Protein AF-A0A920IN32-F1 (afdb_monomer_lite)

Secondary structure (DSSP, 8-state):
--EEEEEEEEETTTEEEEEEEEEEEE---HHHHHPPPEEEEEE-S--TT-SSS-SS-HHHHHTTT--TTTTTTSPPP-SEEEEEE---TTPPPEEEEEEEEEEEEESSSEEEEEEEEEEEEEEEE---HHHHHHHHHHH--HHHHTTEE--TTT--SSSTT-EEE---EEEEEEEEEEEEEEEEEEEEETTEEEEEEEEEEEEEEEEEESSTTSPPEE-TTEEBGGGBS---SEEEEEEEEEEEEETTEEEEEEEEEEEE--BEE--SSS--PBPPEEEEEEEEEEE-STT-EEEEEES-TT--PPPPP-S--SS-TTS-SS-HHHH--

Structure (mmCIF, N/CA/C/O backbone):
data_AF-A0A920IN32-F1
#
_entry.id   AF-A0A920IN32-F1
#
loop_
_atom_site.group_PDB
_atom_site.id
_atom_site.type_symbol
_atom_site.label_atom_id
_atom_site.label_alt_id
_atom_site.label_comp_id
_atom_site.label_asym_id
_atom_site.label_entity_id
_atom_site.label_seq_id
_atom_site.pdbx_PDB_ins_code
_atom_site.Cartn_x
_atom_site.Cartn_y
_atom_site.Cartn_z
_atom_site.occupancy
_atom_site.B_iso_or_equiv
_atom_site.auth_seq_id
_atom_site.auth_comp_id
_atom_site.auth_asym_id
_atom_site.auth_atom_id
_atom_site.pdbx_PDB_model_num
ATOM 1 N N . MET A 1 1 ? -18.618 -8.744 -14.920 1.00 81.44 1 MET A N 1
ATOM 2 C CA . MET A 1 1 ? -19.794 -8.812 -14.029 1.00 81.44 1 MET A CA 1
ATOM 3 C C . MET A 1 1 ? -19.329 -8.509 -12.618 1.00 81.44 1 MET A C 1
ATOM 5 O O . MET A 1 1 ? -18.312 -9.067 -12.213 1.00 81.44 1 MET A O 1
ATOM 9 N N . THR A 1 2 ? -20.022 -7.604 -11.934 1.00 93.56 2 THR A N 1
ATOM 10 C CA . THR A 1 2 ? -19.863 -7.324 -10.503 1.00 93.56 2 THR A CA 1
ATOM 11 C C . THR A 1 2 ? -21.002 -7.980 -9.738 1.00 93.56 2 THR A C 1
ATOM 13 O O . THR A 1 2 ? -22.085 -8.171 -10.294 1.00 93.56 2 THR A O 1
ATOM 16 N N . TYR A 1 3 ? -20.751 -8.362 -8.495 1.00 96.25 3 TYR A N 1
ATOM 17 C CA . TYR A 1 3 ? -21.771 -8.887 -7.595 1.00 96.25 3 TYR A CA 1
ATOM 18 C C . TYR A 1 3 ? -21.286 -8.762 -6.151 1.00 96.25 3 TYR A C 1
ATOM 20 O O . TYR A 1 3 ? -20.083 -8.684 -5.902 1.00 96.25 3 TYR A O 1
ATOM 28 N N . ASP A 1 4 ? -22.223 -8.783 -5.216 1.00 96.56 4 ASP A N 1
ATOM 29 C CA . ASP A 1 4 ? -21.961 -8.844 -3.784 1.00 96.56 4 ASP A CA 1
ATOM 30 C C . ASP A 1 4 ? -22.958 -9.820 -3.160 1.00 96.56 4 ASP A C 1
ATOM 32 O O . ASP A 1 4 ? -24.152 -9.799 -3.473 1.00 96.56 4 ASP A O 1
ATOM 36 N N . PHE A 1 5 ? -22.445 -10.721 -2.336 1.00 97.00 5 PHE A N 1
ATOM 37 C CA . PHE A 1 5 ? -23.216 -11.684 -1.580 1.00 97.00 5 PHE A CA 1
ATOM 38 C C . PHE A 1 5 ? -22.758 -11.646 -0.128 1.00 97.00 5 PHE A C 1
ATOM 40 O O . PHE A 1 5 ? -21.590 -11.896 0.166 1.00 97.00 5 PHE A O 1
ATOM 47 N N . GLY A 1 6 ? -23.696 -11.398 0.782 1.00 97.00 6 GLY A N 1
ATOM 48 C CA . GLY A 1 6 ? -23.433 -11.352 2.212 1.00 97.00 6 GLY A CA 1
ATOM 49 C C . GLY A 1 6 ? -24.442 -12.168 3.009 1.00 97.00 6 GLY A C 1
ATOM 50 O O . GLY A 1 6 ? -25.629 -12.198 2.684 1.00 97.00 6 GLY A O 1
ATOM 51 N N . ILE A 1 7 ? -23.970 -12.807 4.076 1.00 97.56 7 ILE A N 1
ATOM 52 C CA . ILE A 1 7 ? -24.802 -13.456 5.091 1.00 97.56 7 ILE A CA 1
ATOM 53 C C . ILE A 1 7 ? -24.476 -12.815 6.434 1.00 97.56 7 ILE A C 1
ATOM 55 O O . ILE A 1 7 ? -23.308 -12.692 6.799 1.00 97.56 7 ILE A O 1
ATOM 59 N N . VAL A 1 8 ? -25.512 -12.451 7.185 1.00 97.62 8 VAL A N 1
ATOM 60 C CA . VAL A 1 8 ? -25.394 -11.983 8.567 1.00 97.62 8 VAL A CA 1
ATOM 61 C C . VAL A 1 8 ? -26.312 -12.832 9.428 1.00 97.62 8 VAL A C 1
ATOM 63 O O . VAL A 1 8 ? -27.512 -12.897 9.171 1.00 97.62 8 VAL A O 1
ATOM 66 N N . GLN A 1 9 ? -25.751 -13.474 10.447 1.00 96.94 9 GLN A N 1
ATOM 67 C CA . GLN A 1 9 ? -26.500 -14.293 11.391 1.00 96.94 9 GLN A CA 1
ATOM 68 C C . GLN A 1 9 ? -26.236 -13.813 12.814 1.00 96.94 9 GLN A C 1
ATOM 70 O O . GLN A 1 9 ? -25.088 -13.771 13.256 1.00 96.94 9 GLN A O 1
ATOM 75 N N . LEU A 1 10 ? -27.310 -13.495 13.535 1.00 96.94 10 LEU A N 1
ATOM 76 C CA . LEU A 1 10 ? -27.262 -13.150 14.952 1.00 96.94 10 LEU A CA 1
ATOM 77 C C . LEU A 1 10 ? -27.570 -14.380 15.814 1.00 96.94 10 LEU A C 1
ATOM 79 O O . LEU A 1 10 ? -28.427 -15.194 15.462 1.00 96.94 10 LEU A O 1
ATOM 83 N N . PHE A 1 11 ? -26.880 -14.492 16.947 1.00 94.88 11 PHE A N 1
ATOM 84 C CA . PHE A 1 11 ? -27.109 -15.497 17.982 1.00 94.88 11 PHE A CA 1
ATOM 85 C C . PHE A 1 11 ? -27.132 -14.833 19.362 1.00 94.88 11 PHE A C 1
ATOM 87 O O . PHE A 1 11 ? -26.245 -14.042 19.700 1.00 94.88 11 PHE A O 1
ATOM 94 N N . ASP A 1 12 ? -28.134 -15.191 20.166 1.00 91.50 12 ASP A N 1
ATOM 95 C CA . ASP A 1 12 ? -28.317 -14.740 21.553 1.00 91.50 12 ASP A CA 1
ATOM 96 C C . ASP A 1 12 ? -28.231 -13.212 21.751 1.00 91.50 12 ASP A C 1
ATOM 98 O O . ASP A 1 12 ? -27.761 -12.753 22.792 1.00 91.50 12 ASP A O 1
ATOM 102 N N . ASP A 1 13 ? -28.604 -12.430 20.730 1.00 91.19 13 ASP A N 1
ATOM 103 C CA . ASP A 1 13 ? -28.564 -10.956 20.686 1.00 91.19 13 ASP A CA 1
ATOM 104 C C . ASP A 1 13 ? -27.202 -10.306 21.008 1.00 91.19 13 ASP A C 1
ATOM 106 O O . ASP A 1 13 ? -27.110 -9.093 21.183 1.00 91.19 13 ASP A O 1
ATOM 110 N N . LYS A 1 14 ? -26.124 -11.096 21.068 1.00 95.88 14 LYS A N 1
ATOM 111 C CA . LYS A 1 14 ? -24.775 -10.635 21.447 1.00 95.88 14 LYS A CA 1
ATOM 112 C C . LYS A 1 14 ? -23.671 -11.141 20.535 1.00 95.88 14 LYS A C 1
ATOM 114 O O . LYS A 1 14 ? -22.585 -10.576 20.566 1.00 95.88 14 LYS A O 1
ATOM 119 N N . TYR A 1 15 ? -23.906 -12.200 19.763 1.00 97.56 15 TYR A N 1
ATOM 120 C CA . TYR A 1 15 ? -22.948 -12.715 18.789 1.00 97.56 15 TYR A CA 1
ATOM 121 C C . TYR A 1 15 ? -23.488 -12.481 17.385 1.00 97.56 15 TYR A C 1
ATOM 123 O O . TYR A 1 15 ? -24.639 -12.802 17.102 1.00 97.56 15 TYR A O 1
ATOM 131 N N . THR A 1 16 ? -22.659 -11.958 16.490 1.00 98.19 16 THR A N 1
ATOM 132 C CA . THR A 1 16 ? -22.989 -11.844 15.069 1.00 98.19 16 THR A CA 1
ATOM 133 C C . THR A 1 16 ? -21.877 -12.466 14.247 1.00 98.19 16 THR A C 1
ATOM 135 O O . THR A 1 16 ? -20.711 -12.118 14.411 1.00 98.19 16 THR A O 1
ATOM 138 N N . PHE A 1 17 ? -22.241 -13.362 13.339 1.00 98.00 17 PHE A N 1
ATOM 139 C CA . PHE A 1 17 ? -21.345 -13.856 12.303 1.00 98.00 17 PHE A CA 1
ATOM 140 C C . PHE A 1 17 ? -21.704 -13.188 10.986 1.00 98.00 17 PHE A C 1
ATOM 142 O O . PHE A 1 17 ? -22.881 -13.122 10.617 1.00 98.00 17 PHE A O 1
ATOM 149 N N . LYS A 1 18 ? -20.689 -12.695 10.283 1.00 97.75 18 LYS A N 1
ATOM 150 C CA . LYS A 1 18 ? -20.824 -12.104 8.957 1.00 97.75 18 LYS A CA 1
ATOM 151 C C . LYS A 1 18 ? -19.932 -12.851 7.984 1.00 97.75 18 LYS A C 1
ATOM 153 O O . LYS A 1 18 ? -18.786 -13.151 8.290 1.00 97.75 18 LYS A O 1
ATOM 158 N N . PHE A 1 19 ? -20.463 -13.135 6.810 1.00 98.31 19 PHE A N 1
ATOM 159 C CA . PHE A 1 19 ? -19.696 -13.599 5.667 1.00 98.31 19 PHE A CA 1
ATOM 160 C C . PHE A 1 19 ? -20.001 -12.679 4.496 1.00 98.31 19 PHE A C 1
ATOM 162 O O . PHE A 1 19 ? -21.166 -12.345 4.279 1.00 98.31 19 PHE A O 1
ATOM 169 N N . SER A 1 20 ? -18.982 -12.294 3.738 1.00 97.75 20 SER A N 1
ATOM 170 C CA . SER A 1 20 ? -19.145 -11.538 2.501 1.00 97.75 20 SER A CA 1
ATOM 171 C C . SER A 1 20 ? -18.264 -12.104 1.392 1.00 97.75 20 SER A C 1
ATOM 173 O O . SER A 1 20 ? -17.128 -12.518 1.621 1.00 97.75 20 SER A O 1
ATOM 175 N N . HIS A 1 21 ? -18.805 -12.127 0.178 1.00 98.00 21 HIS A N 1
ATOM 176 C CA . HIS A 1 21 ? -18.105 -12.453 -1.054 1.00 98.00 21 HIS A CA 1
ATOM 177 C C . HIS A 1 21 ? -18.513 -11.441 -2.121 1.00 98.00 21 HIS A C 1
ATOM 179 O O . HIS A 1 21 ? -19.627 -11.478 -2.646 1.00 98.00 21 HIS A O 1
ATOM 185 N N . GLN A 1 22 ? -17.587 -10.557 -2.463 1.00 97.75 22 GLN A N 1
ATOM 186 C CA . GLN A 1 22 ? -17.816 -9.482 -3.416 1.00 97.75 22 GLN A CA 1
ATOM 187 C C . GLN A 1 22 ? -16.834 -9.562 -4.578 1.00 97.75 22 GLN A C 1
ATOM 189 O O . GLN A 1 22 ? -15.661 -9.911 -4.421 1.00 97.75 22 GLN A O 1
ATOM 194 N N . ARG A 1 23 ? -17.321 -9.203 -5.763 1.00 97.19 23 ARG A N 1
ATOM 195 C CA . ARG A 1 23 ? -16.519 -9.021 -6.966 1.00 97.19 23 ARG A CA 1
ATOM 196 C C . ARG A 1 23 ? -16.770 -7.634 -7.537 1.00 97.19 23 ARG A C 1
ATOM 198 O O . ARG A 1 23 ? -17.862 -7.346 -8.029 1.00 97.19 23 ARG A O 1
ATOM 205 N N . ALA A 1 24 ? -15.730 -6.814 -7.543 1.00 96.12 24 ALA A N 1
ATOM 206 C CA . ALA A 1 24 ? -15.716 -5.482 -8.127 1.00 96.12 24 ALA A CA 1
ATOM 207 C C . ALA A 1 24 ? -14.891 -5.455 -9.421 1.00 96.12 24 ALA A C 1
ATOM 209 O O . ALA A 1 24 ? -14.037 -6.316 -9.661 1.00 96.12 24 ALA A O 1
ATOM 210 N N . ILE A 1 25 ? -15.161 -4.458 -10.262 1.00 95.44 25 ILE A N 1
ATOM 211 C CA . ILE A 1 25 ? -14.362 -4.153 -11.451 1.00 95.44 25 ILE A CA 1
ATOM 212 C C . ILE A 1 25 ? -14.024 -2.663 -11.457 1.00 95.44 25 ILE A C 1
ATOM 214 O O . ILE A 1 25 ? -14.885 -1.852 -11.110 1.00 95.44 25 ILE A O 1
ATOM 218 N N . ARG A 1 26 ? -12.815 -2.305 -11.893 1.00 93.12 26 ARG A N 1
ATOM 219 C CA . ARG A 1 26 ? -12.441 -0.920 -12.209 1.00 93.12 26 ARG A CA 1
ATOM 220 C C . ARG A 1 26 ? -12.171 -0.828 -13.703 1.00 93.12 26 ARG A C 1
ATOM 222 O O . ARG A 1 26 ? -11.309 -1.530 -14.224 1.00 93.12 26 ARG A O 1
ATOM 229 N N . MET A 1 27 ? -12.938 0.007 -14.399 1.00 93.69 27 MET A N 1
ATOM 230 C CA . MET A 1 27 ? -12.627 0.337 -15.790 1.00 93.69 27 MET A CA 1
ATOM 231 C C . MET A 1 27 ? -11.398 1.258 -15.825 1.00 93.69 27 MET A C 1
ATOM 233 O O . MET A 1 27 ? -11.301 2.118 -14.943 1.00 93.69 27 MET A O 1
ATOM 237 N N . PRO A 1 28 ? -10.502 1.119 -16.821 1.00 92.56 28 PRO A N 1
ATOM 238 C CA . PRO A 1 28 ? -9.465 2.115 -17.062 1.00 92.56 28 PRO A CA 1
ATOM 239 C C . PRO A 1 28 ? -10.115 3.488 -17.245 1.00 92.56 28 PRO A C 1
ATOM 241 O O . PRO A 1 28 ? -11.135 3.605 -17.935 1.00 92.56 28 PRO A O 1
ATOM 244 N N . ASP A 1 29 ? -9.561 4.514 -16.609 1.00 91.12 29 ASP A N 1
ATOM 245 C CA . ASP A 1 29 ? -10.074 5.871 -16.759 1.00 91.12 29 ASP A CA 1
ATOM 246 C C . ASP A 1 29 ? -9.513 6.571 -18.015 1.00 91.12 29 ASP A C 1
ATOM 248 O O . ASP A 1 29 ? -8.757 6.003 -18.806 1.00 91.12 29 ASP A O 1
ATOM 252 N N . ILE A 1 30 ? -9.917 7.824 -18.246 1.00 91.81 30 ILE A N 1
ATOM 253 C CA . ILE A 1 30 ? -9.462 8.581 -19.421 1.00 91.81 30 ILE A CA 1
ATOM 254 C C . ILE A 1 30 ? -7.948 8.837 -19.406 1.00 91.81 30 ILE A C 1
ATOM 256 O O . ILE A 1 30 ? -7.333 8.901 -20.469 1.00 91.81 30 ILE A O 1
ATOM 260 N N . ASN A 1 31 ? -7.339 8.960 -18.225 1.00 89.06 31 ASN A N 1
ATOM 261 C CA . ASN A 1 31 ? -5.902 9.147 -18.100 1.00 89.06 31 ASN A CA 1
ATOM 262 C C . ASN A 1 31 ? -5.172 7.828 -18.377 1.00 89.06 31 ASN A C 1
ATOM 264 O O . ASN A 1 31 ? -4.161 7.855 -19.078 1.00 89.06 31 ASN A O 1
ATOM 268 N N . ASP A 1 32 ? -5.701 6.699 -17.905 1.00 89.25 32 ASP A N 1
ATOM 269 C CA . ASP A 1 32 ? -5.167 5.362 -18.185 1.00 89.25 32 ASP A CA 1
ATOM 270 C C . ASP A 1 32 ? -5.132 5.076 -19.696 1.00 89.25 32 ASP A C 1
ATOM 272 O O . ASP A 1 32 ? -4.157 4.527 -20.203 1.00 89.25 32 ASP A O 1
ATOM 276 N N . LEU A 1 33 ? -6.175 5.475 -20.433 1.00 90.81 33 LEU A N 1
ATOM 277 C CA . LEU A 1 33 ? -6.332 5.152 -21.858 1.00 90.81 33 LEU A CA 1
ATOM 278 C C . LEU A 1 33 ? -5.706 6.183 -22.807 1.00 90.81 33 LEU A C 1
ATOM 280 O O . LEU A 1 33 ? -5.203 5.816 -23.867 1.00 90.81 33 LEU A O 1
ATOM 284 N N . TYR A 1 34 ? -5.772 7.475 -22.466 1.00 91.25 34 TYR A N 1
ATOM 285 C CA . TYR A 1 34 ? -5.525 8.566 -23.420 1.00 91.25 34 TYR A CA 1
ATOM 286 C C . TYR A 1 34 ? -4.537 9.627 -22.935 1.00 91.25 34 TYR A C 1
ATOM 288 O O . TYR A 1 34 ? -4.358 10.636 -23.623 1.00 91.25 34 TYR A O 1
ATOM 296 N N . SER A 1 35 ? -3.875 9.434 -21.786 1.00 90.69 35 SER A N 1
ATOM 297 C CA . SER A 1 35 ? -2.791 10.342 -21.398 1.00 90.69 35 SER A CA 1
ATOM 298 C C . SER A 1 35 ? -1.754 10.418 -22.521 1.00 90.69 35 SER A C 1
ATOM 300 O O . SER A 1 35 ? -1.246 9.373 -22.943 1.00 90.69 35 SER A O 1
ATOM 302 N N . PRO A 1 36 ? -1.394 11.621 -23.000 1.00 90.00 36 PRO A N 1
ATOM 303 C CA . PRO A 1 36 ? -0.376 11.745 -24.026 1.00 90.00 36 PRO A CA 1
ATOM 304 C C . PRO A 1 36 ? 0.952 11.207 -23.499 1.00 90.00 36 PRO A C 1
ATOM 306 O O . PRO A 1 36 ? 1.297 11.399 -22.326 1.00 90.00 36 PRO A O 1
ATOM 309 N N . TYR A 1 37 ? 1.714 10.564 -24.384 1.00 88.19 37 TYR A N 1
ATOM 310 C CA . TYR A 1 37 ? 3.069 10.155 -24.052 1.00 88.19 37 TYR A CA 1
ATOM 311 C C . TYR A 1 37 ? 3.908 11.381 -23.709 1.00 88.19 37 TYR A C 1
ATOM 313 O O . TYR A 1 37 ? 4.006 12.330 -24.490 1.00 88.19 37 TYR A O 1
ATOM 321 N N . ARG A 1 38 ? 4.527 11.351 -22.534 1.00 89.88 38 ARG A N 1
ATOM 322 C CA . ARG A 1 38 ? 5.408 12.409 -22.049 1.00 89.88 38 ARG A CA 1
ATOM 323 C C . ARG A 1 38 ? 6.668 11.811 -21.459 1.00 89.88 38 ARG A C 1
ATOM 325 O O . ARG A 1 38 ? 6.647 10.717 -20.891 1.00 89.88 38 ARG A O 1
ATOM 332 N N . VAL A 1 39 ? 7.757 12.559 -21.576 1.00 89.44 39 VAL A N 1
ATOM 333 C CA . VAL A 1 39 ? 8.971 12.239 -20.835 1.00 89.44 39 VAL A CA 1
ATOM 334 C C . VAL A 1 39 ? 8.728 12.571 -19.366 1.00 89.44 39 VAL A C 1
ATOM 336 O O . VAL A 1 39 ? 8.238 13.650 -19.038 1.00 89.44 39 VAL A O 1
ATOM 339 N N . SER A 1 40 ? 9.051 11.622 -18.501 1.00 89.19 40 SER A N 1
ATOM 340 C CA . SER A 1 40 ? 9.088 11.769 -17.051 1.00 89.19 40 SER A CA 1
ATOM 341 C C . SER A 1 40 ? 10.488 11.427 -16.557 1.00 89.19 40 SER A C 1
ATOM 343 O O . SER A 1 40 ? 11.302 10.881 -17.301 1.00 89.19 40 SER A O 1
ATOM 345 N N . GLN A 1 41 ? 10.770 11.726 -15.298 1.00 86.50 41 GLN A N 1
ATOM 346 C CA . GLN A 1 41 ? 11.954 11.221 -14.614 1.00 86.50 41 GLN A CA 1
ATOM 347 C C . GLN A 1 41 ? 11.538 10.081 -13.686 1.00 86.50 41 GLN A C 1
ATOM 349 O O . GLN A 1 41 ? 10.436 10.102 -13.137 1.00 86.50 41 GLN A O 1
ATOM 354 N N . ALA A 1 42 ? 12.393 9.072 -13.579 1.00 83.00 42 ALA A N 1
ATOM 355 C CA . ALA A 1 42 ? 12.279 7.984 -12.613 1.00 83.00 42 ALA A CA 1
ATOM 356 C C . ALA A 1 42 ? 13.667 7.689 -12.052 1.00 83.00 42 ALA A C 1
ATOM 358 O O . ALA A 1 42 ? 14.666 8.049 -12.686 1.00 83.00 42 ALA A O 1
ATOM 359 N N . PHE A 1 43 ? 13.726 7.047 -10.894 1.00 78.50 43 PHE A N 1
ATOM 360 C CA . PHE A 1 43 ? 14.999 6.664 -10.316 1.00 78.50 43 PHE A CA 1
ATOM 361 C C . PHE A 1 43 ? 15.485 5.350 -10.929 1.00 78.50 43 PHE A C 1
ATOM 363 O O . PHE A 1 43 ? 14.707 4.480 -11.324 1.00 78.50 43 PHE A O 1
ATOM 370 N N . LEU A 1 44 ? 16.800 5.230 -11.069 1.00 81.19 44 LEU A N 1
ATOM 371 C CA . LEU A 1 44 ? 17.451 3.975 -11.422 1.00 81.19 44 LEU A CA 1
ATOM 372 C C . LEU A 1 44 ? 18.704 3.856 -10.562 1.00 81.19 44 LEU A C 1
ATOM 374 O O . LEU A 1 44 ? 19.695 4.531 -10.825 1.00 81.19 44 LEU A O 1
ATOM 378 N N . ASP A 1 45 ? 18.638 2.999 -9.543 1.00 72.00 45 ASP A N 1
ATOM 379 C CA . ASP A 1 45 ? 19.709 2.840 -8.548 1.00 72.00 45 ASP A CA 1
ATOM 380 C C . ASP A 1 45 ? 21.054 2.455 -9.155 1.00 72.00 45 ASP A C 1
ATOM 382 O O . ASP A 1 45 ? 22.110 2.873 -8.682 1.00 72.00 45 ASP A O 1
ATOM 386 N N . SER A 1 46 ? 21.017 1.608 -10.180 1.00 79.38 46 SER A N 1
ATOM 387 C CA . SER A 1 46 ? 22.194 1.179 -10.918 1.00 79.38 46 SER A CA 1
ATOM 388 C C . SER A 1 46 ? 21.773 0.612 -12.264 1.00 79.38 46 SER A C 1
ATOM 390 O O . SER A 1 46 ? 20.895 -0.251 -12.333 1.00 79.38 46 SER A O 1
ATOM 392 N N . ASP A 1 47 ? 22.432 1.049 -13.332 1.00 90.62 47 ASP A N 1
ATOM 393 C CA . ASP A 1 47 ? 22.480 0.311 -14.586 1.00 90.62 47 ASP A CA 1
ATOM 394 C C . ASP A 1 47 ? 23.559 -0.778 -14.494 1.00 90.62 47 ASP A C 1
ATOM 396 O O . ASP A 1 47 ? 24.752 -0.475 -14.407 1.00 90.62 47 ASP A O 1
ATOM 400 N N . PRO A 1 48 ? 23.194 -2.069 -14.573 1.00 92.06 48 PRO A N 1
ATOM 401 C CA . PRO A 1 48 ? 24.168 -3.157 -14.518 1.00 92.06 48 PRO A CA 1
ATOM 402 C C . PRO A 1 48 ? 25.192 -3.144 -15.667 1.00 92.06 48 PRO A C 1
ATOM 404 O O . PRO A 1 48 ? 26.156 -3.912 -15.630 1.00 92.06 48 PRO A O 1
ATOM 407 N N . CYS A 1 49 ? 24.973 -2.315 -16.692 1.00 94.94 49 CYS A N 1
ATOM 408 C CA . CYS A 1 49 ? 25.858 -2.119 -17.834 1.00 94.94 49 CYS A CA 1
ATOM 409 C C . CYS A 1 49 ? 26.747 -0.869 -17.745 1.00 94.94 49 CYS A C 1
ATOM 411 O O . CYS A 1 49 ? 27.569 -0.662 -18.645 1.00 94.94 49 CYS A O 1
ATOM 413 N N . SER A 1 50 ? 26.591 -0.039 -16.706 1.00 93.31 50 SER A N 1
ATOM 414 C CA . SER A 1 50 ? 27.380 1.179 -16.518 1.00 93.31 50 SER A CA 1
ATOM 415 C C . SER A 1 50 ? 28.681 0.946 -15.745 1.00 93.31 50 SER A C 1
ATOM 417 O O . SER A 1 50 ? 28.915 -0.098 -15.135 1.00 93.31 50 SER A O 1
ATOM 419 N N . GLY A 1 51 ? 29.549 1.958 -15.770 1.00 92.88 51 GLY A N 1
ATOM 420 C CA . GLY A 1 51 ? 30.805 1.990 -15.033 1.00 92.88 51 GLY A CA 1
ATOM 421 C C . GLY A 1 51 ? 31.955 1.265 -15.731 1.00 92.88 51 GLY A C 1
ATOM 422 O O . GLY A 1 51 ? 31.791 0.602 -16.751 1.00 92.88 51 GLY A O 1
ATOM 423 N N . ALA A 1 52 ? 33.152 1.398 -15.150 1.00 92.94 52 ALA A N 1
ATOM 424 C CA . ALA A 1 52 ? 34.376 0.782 -15.673 1.00 92.94 52 ALA A CA 1
ATOM 425 C C . ALA A 1 52 ? 34.370 -0.754 -15.592 1.00 92.94 52 ALA A C 1
ATOM 427 O O . ALA A 1 52 ? 35.053 -1.416 -16.369 1.00 92.94 52 ALA A O 1
ATOM 428 N N . ASN A 1 53 ? 33.596 -1.313 -14.657 1.00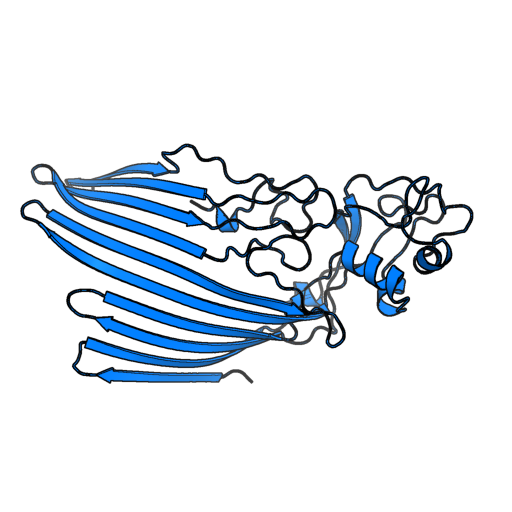 92.44 53 ASN A N 1
ATOM 429 C CA . ASN A 1 53 ? 33.437 -2.751 -14.458 1.00 92.44 53 ASN A CA 1
ATOM 430 C C . ASN A 1 53 ? 31.938 -3.094 -14.398 1.00 92.44 53 ASN A C 1
ATOM 432 O O . ASN A 1 53 ? 31.401 -3.209 -13.294 1.00 92.44 53 ASN A O 1
ATOM 436 N N . PRO A 1 54 ? 31.256 -3.216 -15.553 1.00 93.69 54 PRO A N 1
ATOM 437 C CA . PRO A 1 54 ? 29.843 -3.578 -15.594 1.00 93.69 54 PRO A CA 1
ATOM 438 C C . PRO A 1 54 ? 29.566 -4.915 -14.897 1.00 93.69 54 PRO A C 1
ATOM 440 O O . PRO A 1 54 ? 30.357 -5.855 -15.000 1.00 93.69 54 PRO A O 1
ATOM 443 N N . ILE A 1 55 ? 28.429 -5.002 -14.203 1.00 93.75 55 ILE A N 1
ATOM 444 C CA . ILE A 1 55 ? 27.979 -6.215 -13.502 1.00 93.75 55 ILE A CA 1
ATOM 445 C C . ILE A 1 55 ? 27.551 -7.283 -14.516 1.00 93.75 55 ILE A C 1
ATOM 447 O O . ILE A 1 55 ? 27.826 -8.470 -14.334 1.00 93.75 55 ILE A O 1
ATOM 451 N N . LYS A 1 56 ? 26.861 -6.861 -15.580 1.00 95.44 56 LYS A N 1
ATOM 452 C CA . LYS A 1 56 ? 26.392 -7.732 -16.663 1.00 95.44 56 LYS A CA 1
ATOM 453 C C . LYS A 1 56 ? 27.405 -7.775 -17.795 1.00 95.44 56 LYS A C 1
ATOM 455 O O . LYS A 1 56 ? 28.077 -6.789 -18.071 1.00 95.44 56 LYS A O 1
ATOM 460 N N . SER A 1 57 ? 27.492 -8.921 -18.466 1.00 96.44 57 SER A N 1
ATOM 461 C CA . SER A 1 57 ? 28.417 -9.128 -19.581 1.00 96.44 57 SER A CA 1
ATOM 462 C C . SER A 1 57 ? 28.072 -8.251 -20.789 1.00 96.44 57 SER A C 1
ATOM 464 O O . SER A 1 57 ? 26.920 -7.867 -20.989 1.00 96.44 57 SER A O 1
ATOM 466 N N . LEU A 1 58 ? 29.046 -8.015 -21.678 1.00 96.31 58 LEU A N 1
ATOM 467 C CA . LEU A 1 58 ? 28.812 -7.298 -22.941 1.00 96.31 58 LEU A CA 1
ATOM 468 C C . LEU A 1 58 ? 27.675 -7.928 -23.761 1.00 96.31 58 LEU A C 1
ATOM 470 O O . LEU A 1 58 ? 26.887 -7.211 -24.371 1.00 96.31 58 LEU A O 1
ATOM 474 N N . ASN A 1 59 ? 27.566 -9.259 -23.754 1.00 96.31 59 ASN A N 1
ATOM 475 C CA . ASN A 1 59 ? 26.508 -9.962 -24.472 1.00 96.31 59 ASN A CA 1
ATOM 476 C C . ASN A 1 59 ? 25.118 -9.623 -23.911 1.00 96.31 59 ASN A C 1
ATOM 478 O O . ASN A 1 59 ? 24.210 -9.308 -24.674 1.00 96.31 59 ASN A O 1
ATOM 482 N N . GLU A 1 60 ? 24.955 -9.624 -22.587 1.00 96.44 60 GLU A N 1
ATOM 483 C CA . GLU A 1 60 ? 23.700 -9.214 -21.945 1.00 96.44 60 GLU A CA 1
ATOM 484 C C . GLU A 1 60 ? 23.420 -7.728 -22.191 1.00 96.44 60 GLU A C 1
ATOM 486 O O . GLU A 1 60 ? 22.333 -7.370 -22.633 1.00 96.44 60 GLU A O 1
ATOM 491 N N . CYS A 1 61 ? 24.418 -6.865 -22.008 1.00 97.00 61 CYS A N 1
ATOM 492 C CA . CYS A 1 61 ? 24.274 -5.425 -22.202 1.00 97.00 61 CYS A CA 1
ATOM 493 C C . CYS A 1 61 ? 23.932 -5.040 -23.643 1.00 97.00 61 CYS A C 1
ATOM 495 O O . CYS A 1 61 ? 23.159 -4.104 -23.864 1.00 97.00 61 CYS A O 1
ATOM 497 N N . SER A 1 62 ? 24.424 -5.792 -24.629 1.00 96.50 62 SER A N 1
ATOM 498 C CA . SER A 1 62 ? 24.087 -5.570 -26.037 1.00 96.50 62 SER A CA 1
ATOM 499 C C . SER A 1 62 ? 22.589 -5.718 -26.331 1.00 96.50 62 SER A C 1
ATOM 501 O O . SER A 1 62 ? 22.086 -5.044 -27.227 1.00 96.50 62 SER A O 1
ATOM 503 N N . ARG A 1 63 ? 21.846 -6.490 -25.517 1.00 96.19 63 ARG A N 1
ATOM 504 C CA . ARG A 1 63 ? 20.375 -6.617 -25.602 1.00 96.19 63 ARG A CA 1
ATOM 505 C C . ARG A 1 63 ? 19.660 -5.285 -25.376 1.00 96.19 63 ARG A C 1
ATOM 507 O O . ARG A 1 63 ? 18.582 -5.067 -25.904 1.00 96.19 63 ARG A O 1
ATOM 514 N N . THR A 1 64 ? 20.290 -4.384 -24.625 1.00 96.25 64 THR A N 1
ATOM 515 C CA . THR A 1 64 ? 19.781 -3.033 -24.335 1.00 96.25 64 THR A CA 1
ATOM 516 C C . THR A 1 64 ? 20.328 -1.970 -25.297 1.00 96.25 64 THR A C 1
ATOM 518 O O . THR A 1 64 ? 20.145 -0.775 -25.075 1.00 96.25 64 THR A O 1
ATOM 521 N N . GLY A 1 65 ? 21.051 -2.385 -26.344 1.00 94.44 65 GLY A N 1
ATOM 522 C CA . GLY A 1 65 ? 21.675 -1.492 -27.322 1.00 94.44 65 GLY A CA 1
ATOM 523 C C . GLY A 1 65 ? 23.066 -0.977 -26.939 1.00 94.44 65 GLY A C 1
ATOM 524 O O . GLY A 1 65 ? 23.579 -0.090 -27.619 1.00 94.44 65 GLY A O 1
ATOM 525 N N . VAL A 1 66 ? 23.700 -1.507 -25.882 1.00 96.69 66 VAL A N 1
ATOM 526 C CA . VAL A 1 66 ? 25.092 -1.152 -25.543 1.00 96.69 66 VAL A CA 1
ATOM 527 C C . VAL A 1 66 ? 26.038 -1.660 -26.625 1.00 96.69 66 VAL A C 1
ATOM 529 O O . VAL A 1 66 ? 26.082 -2.852 -26.929 1.00 96.69 66 VAL A O 1
ATOM 532 N N . THR A 1 67 ? 26.840 -0.758 -27.182 1.00 96.38 67 THR A N 1
ATOM 533 C CA . THR A 1 67 ? 27.890 -1.117 -28.141 1.00 96.38 67 THR A CA 1
ATOM 534 C C . THR A 1 67 ? 29.180 -1.546 -27.437 1.00 96.38 67 THR A C 1
ATOM 536 O O . THR A 1 67 ? 29.442 -1.172 -26.294 1.00 96.38 67 THR A O 1
ATOM 539 N N . ALA A 1 68 ? 30.052 -2.268 -28.149 1.00 95.19 68 ALA A N 1
ATOM 540 C CA . ALA A 1 68 ? 31.366 -2.657 -27.626 1.00 95.19 68 ALA A CA 1
ATOM 541 C C . ALA A 1 68 ? 32.250 -1.457 -27.230 1.00 95.19 68 ALA A C 1
ATOM 543 O O . ALA A 1 68 ? 33.085 -1.589 -26.344 1.00 95.19 68 ALA A O 1
ATOM 544 N N . LEU A 1 69 ? 32.061 -0.291 -27.863 1.00 94.25 69 LEU A N 1
ATOM 545 C CA . LEU A 1 69 ? 32.780 0.941 -27.512 1.00 94.25 69 LEU A CA 1
ATOM 546 C C . LEU A 1 69 ? 32.262 1.567 -26.211 1.00 94.25 69 LEU A C 1
ATOM 548 O O . LEU A 1 69 ? 33.030 2.165 -25.461 1.00 94.25 69 LEU A O 1
ATOM 552 N N . GLN A 1 70 ? 30.963 1.439 -25.944 1.00 95.62 70 GLN A N 1
ATOM 553 C CA . GLN A 1 70 ? 30.330 1.993 -24.749 1.00 95.62 70 GLN A CA 1
ATOM 554 C C . GLN A 1 70 ? 30.547 1.113 -23.520 1.00 95.62 70 GLN A C 1
ATOM 556 O O . GLN A 1 70 ? 30.665 1.633 -22.417 1.00 95.62 70 GLN A O 1
ATOM 561 N N . TYR A 1 71 ? 30.612 -0.205 -23.686 1.00 96.56 71 TYR A N 1
ATOM 562 C CA . TYR A 1 71 ? 30.781 -1.134 -22.573 1.00 96.56 71 TYR A CA 1
ATOM 563 C C . TYR A 1 71 ? 32.065 -0.846 -21.774 1.00 96.56 71 TYR A C 1
ATOM 565 O O . TYR A 1 71 ? 33.155 -0.792 -22.342 1.00 96.56 71 TYR A O 1
ATOM 573 N N . GLY A 1 72 ? 31.932 -0.632 -20.461 1.00 95.50 72 GLY A N 1
ATOM 574 C CA . GLY A 1 72 ? 33.033 -0.182 -19.597 1.00 95.50 72 GLY A CA 1
ATOM 575 C C . GLY A 1 72 ? 33.267 1.339 -19.584 1.00 95.50 72 GLY A C 1
ATOM 576 O O . GLY A 1 72 ? 34.128 1.820 -18.854 1.00 95.50 72 GLY A O 1
ATOM 577 N N . ASN A 1 73 ? 32.528 2.110 -20.387 1.00 95.12 73 ASN A N 1
ATOM 578 C CA . ASN A 1 73 ? 32.691 3.562 -20.542 1.00 95.12 73 ASN A CA 1
ATOM 579 C C . ASN A 1 73 ? 31.393 4.358 -20.307 1.00 95.12 73 ASN A C 1
ATOM 581 O O . ASN A 1 73 ? 31.430 5.590 -20.302 1.00 95.12 73 ASN A O 1
ATOM 585 N N . ILE A 1 74 ? 30.252 3.688 -20.111 1.00 94.44 74 ILE A N 1
ATOM 586 C CA . ILE A 1 74 ? 28.986 4.343 -19.753 1.00 94.44 74 ILE A CA 1
ATOM 587 C C . ILE A 1 74 ? 29.138 4.942 -18.351 1.00 94.44 74 ILE A C 1
ATOM 589 O O . ILE A 1 74 ? 29.528 4.252 -17.408 1.00 94.44 74 ILE A O 1
ATOM 593 N N . GLN A 1 75 ? 28.845 6.233 -18.201 1.00 91.12 75 GLN A N 1
ATOM 594 C CA . GLN A 1 75 ? 28.842 6.870 -16.884 1.00 91.12 75 GLN A CA 1
ATOM 595 C C . GLN A 1 75 ? 27.719 6.292 -16.023 1.00 91.12 75 GLN A C 1
ATOM 597 O O . GLN A 1 75 ? 26.610 6.128 -16.521 1.00 91.12 75 GLN A O 1
ATOM 602 N N . ASN A 1 76 ? 27.998 6.053 -14.740 1.00 83.56 76 ASN A N 1
ATOM 603 C CA . ASN A 1 76 ? 26.964 5.673 -13.778 1.00 83.56 76 ASN A CA 1
ATOM 604 C C . ASN A 1 76 ? 25.840 6.716 -13.745 1.00 83.56 76 ASN A C 1
ATOM 606 O O . ASN A 1 76 ? 26.078 7.917 -13.940 1.00 83.56 76 ASN A O 1
ATOM 610 N N . GLU A 1 77 ? 24.626 6.247 -13.488 1.00 70.25 77 GLU A N 1
ATOM 611 C CA . GLU A 1 77 ? 23.428 7.073 -13.417 1.00 70.25 77 GLU A CA 1
ATOM 612 C C . GLU A 1 77 ? 23.569 8.153 -12.341 1.00 70.25 77 GLU A C 1
ATOM 614 O O . GLU A 1 77 ? 24.214 7.968 -11.308 1.00 70.25 77 GLU A O 1
ATOM 619 N N . ARG A 1 78 ? 22.947 9.312 -12.582 1.00 66.12 78 ARG A N 1
ATOM 620 C CA . ARG A 1 78 ? 22.881 10.422 -11.620 1.00 66.12 78 ARG A CA 1
ATOM 621 C C . ARG A 1 78 ? 21.567 10.386 -10.843 1.00 66.12 78 ARG A C 1
ATOM 623 O O . ARG A 1 78 ? 20.837 11.374 -10.838 1.00 66.12 78 ARG A O 1
ATOM 630 N N . ASP A 1 79 ? 21.266 9.231 -10.259 1.00 67.12 79 ASP A N 1
ATOM 631 C CA . ASP A 1 79 ? 20.042 8.873 -9.524 1.00 67.12 79 ASP A CA 1
ATOM 632 C C . ASP A 1 79 ? 18.752 8.867 -10.371 1.00 67.12 79 ASP A C 1
ATOM 634 O O . ASP A 1 79 ? 17.918 7.986 -10.193 1.00 67.12 79 ASP A O 1
ATOM 638 N N . GLN A 1 80 ? 18.591 9.780 -11.337 1.00 80.38 80 GLN A N 1
ATOM 639 C CA . GLN A 1 80 ? 17.410 9.881 -12.199 1.00 80.38 80 GLN A CA 1
ATOM 640 C C . GLN A 1 80 ? 17.726 9.644 -13.675 1.00 80.38 80 GLN A C 1
ATOM 642 O O . GLN A 1 80 ? 18.732 10.112 -14.213 1.00 80.38 80 GLN A O 1
ATOM 647 N N . ILE A 1 81 ? 16.800 8.971 -14.349 1.00 89.44 81 ILE A N 1
ATOM 648 C CA . ILE A 1 81 ? 16.821 8.720 -15.786 1.00 89.44 81 ILE A CA 1
ATOM 649 C C . ILE A 1 81 ? 15.546 9.231 -16.450 1.00 89.44 81 ILE A C 1
ATOM 651 O O . ILE A 1 81 ? 14.501 9.380 -15.810 1.00 89.44 81 ILE A O 1
ATOM 655 N N . ASN A 1 82 ? 15.611 9.464 -17.760 1.00 92.38 82 ASN A N 1
ATOM 656 C CA . ASN A 1 82 ? 14.414 9.757 -18.527 1.00 92.38 82 ASN A CA 1
ATOM 657 C C . ASN A 1 82 ? 13.598 8.477 -18.710 1.00 92.38 82 ASN A C 1
ATOM 659 O O . ASN A 1 82 ? 14.112 7.413 -19.061 1.00 92.38 82 ASN A O 1
ATOM 663 N N . THR A 1 83 ? 12.292 8.601 -18.540 1.00 93.19 83 THR A N 1
ATOM 664 C CA . THR A 1 83 ? 11.324 7.556 -18.849 1.00 93.19 83 THR A CA 1
ATOM 665 C C . THR A 1 83 ? 10.240 8.093 -19.763 1.00 93.19 83 THR A C 1
ATOM 667 O O . THR A 1 83 ? 10.005 9.299 -19.816 1.00 93.19 83 THR A O 1
ATOM 670 N N . LEU A 1 84 ? 9.591 7.211 -20.519 1.00 92.56 84 LEU A N 1
ATOM 671 C CA . LEU A 1 84 ? 8.427 7.567 -21.328 1.00 92.56 84 LEU A CA 1
ATOM 672 C C . LEU A 1 84 ? 7.187 6.912 -20.731 1.00 92.56 84 LEU A C 1
ATOM 674 O O . LEU A 1 84 ? 7.107 5.688 -20.692 1.00 92.56 84 LEU A O 1
ATOM 678 N N . ILE A 1 85 ? 6.230 7.722 -20.293 1.00 91.25 85 ILE A N 1
ATOM 679 C CA . ILE A 1 85 ? 4.953 7.262 -19.735 1.00 91.25 85 ILE A CA 1
ATOM 680 C C . ILE A 1 85 ? 3.799 7.817 -20.564 1.00 91.25 85 ILE A C 1
ATOM 682 O O . ILE A 1 85 ? 3.908 8.910 -21.122 1.00 91.25 85 ILE A O 1
ATOM 686 N N . GLY A 1 86 ? 2.695 7.084 -20.640 1.00 88.94 86 GLY A N 1
ATOM 687 C CA . GLY A 1 86 ? 1.510 7.462 -21.406 1.00 88.94 86 GLY A CA 1
ATOM 688 C C . GLY A 1 86 ? 0.388 6.449 -21.220 1.00 88.94 86 GLY A C 1
ATOM 689 O O . GLY A 1 86 ? 0.603 5.398 -20.614 1.00 88.94 86 GLY A O 1
ATOM 690 N N . GLY A 1 87 ? -0.796 6.795 -21.717 1.00 88.19 87 GLY A N 1
ATOM 691 C CA . GLY A 1 87 ? -1.947 5.901 -21.689 1.00 88.19 87 GLY A CA 1
ATOM 692 C C . GLY A 1 87 ? -1.853 4.789 -22.735 1.00 88.19 87 GLY A C 1
ATOM 693 O O . GLY A 1 87 ? -1.081 4.887 -23.690 1.00 88.19 87 GLY A O 1
ATOM 694 N N . ASP A 1 88 ? -2.653 3.742 -22.552 1.00 89.31 88 ASP A N 1
ATOM 695 C CA . ASP A 1 88 ? -2.757 2.615 -23.481 1.00 89.31 88 ASP A CA 1
ATOM 696 C C . ASP A 1 88 ? -4.228 2.218 -23.691 1.00 89.31 88 ASP A C 1
ATOM 698 O O . ASP A 1 88 ? -4.939 1.833 -22.765 1.00 89.31 88 ASP A O 1
ATOM 702 N N . VAL A 1 89 ? -4.696 2.283 -24.941 1.00 89.62 89 VAL A N 1
ATOM 703 C CA . VAL A 1 89 ? -6.068 1.905 -25.327 1.00 89.62 89 VAL A CA 1
ATOM 704 C C . VAL A 1 89 ? -6.317 0.392 -25.288 1.00 89.62 89 VAL A C 1
ATOM 706 O O . VAL A 1 89 ? -7.460 -0.047 -25.408 1.00 89.62 89 VAL A O 1
ATOM 709 N N . GLY A 1 90 ? -5.261 -0.411 -25.140 1.00 90.06 90 GLY A N 1
ATOM 710 C CA . GLY A 1 90 ? -5.311 -1.860 -24.972 1.00 90.06 90 GLY A CA 1
ATOM 711 C C . GLY A 1 90 ? -5.608 -2.322 -23.543 1.00 90.06 90 GLY A C 1
ATOM 712 O O . GLY A 1 90 ? -5.769 -3.529 -23.331 1.00 90.06 90 GLY A O 1
ATOM 713 N N . LEU A 1 91 ? -5.697 -1.400 -22.574 1.00 90.50 91 LEU A N 1
ATOM 714 C CA . LEU A 1 91 ? -5.964 -1.737 -21.179 1.00 90.50 91 LEU A CA 1
ATOM 715 C C . LEU A 1 91 ? -7.338 -2.386 -20.995 1.00 90.50 91 LEU A C 1
ATOM 717 O O . LEU A 1 91 ? -8.367 -1.952 -21.516 1.00 90.50 91 LEU A O 1
ATOM 721 N N . LYS A 1 92 ? -7.346 -3.440 -20.189 1.00 91.81 92 LYS A N 1
ATOM 722 C CA . LYS A 1 92 ? -8.525 -4.185 -19.759 1.00 91.81 92 LYS A CA 1
ATOM 723 C C . LYS A 1 92 ? -8.972 -3.717 -18.373 1.00 91.81 92 LYS A C 1
ATOM 725 O O . LYS A 1 92 ? -8.174 -3.147 -17.634 1.00 91.81 92 LYS A O 1
ATOM 730 N N . PRO A 1 93 ? -10.229 -3.975 -17.987 1.00 91.88 93 PRO A N 1
ATOM 731 C CA . PRO A 1 93 ? -10.697 -3.675 -16.639 1.00 91.88 93 PRO A CA 1
ATOM 732 C C . PRO A 1 93 ? -9.974 -4.513 -15.584 1.00 91.88 93 PRO A C 1
ATOM 734 O O . PRO A 1 93 ? -9.821 -5.723 -15.754 1.00 91.88 93 PRO A O 1
ATOM 737 N N . GLU A 1 94 ? -9.620 -3.887 -14.466 1.00 92.69 94 GLU A N 1
ATOM 738 C CA . GLU A 1 94 ? -9.139 -4.583 -13.273 1.00 92.69 94 GLU A CA 1
ATOM 739 C C . GLU A 1 94 ? -10.306 -5.320 -12.612 1.00 92.69 94 GLU A C 1
ATOM 741 O O . GLU A 1 94 ? -11.453 -4.854 -12.640 1.00 92.69 94 GLU A O 1
ATOM 746 N N . THR A 1 95 ? -10.030 -6.449 -11.959 1.00 95.25 95 THR A N 1
ATOM 747 C CA . THR A 1 95 ? -11.039 -7.153 -11.156 1.00 95.25 95 THR A CA 1
ATOM 748 C C . THR A 1 95 ? -10.533 -7.405 -9.746 1.00 95.25 95 THR A C 1
ATOM 750 O O . THR A 1 95 ? -9.408 -7.857 -9.565 1.00 95.25 95 THR A O 1
ATOM 753 N N . ALA A 1 96 ? -11.375 -7.150 -8.748 1.00 96.06 96 ALA A N 1
ATOM 754 C CA . ALA A 1 96 ? -11.080 -7.426 -7.347 1.00 96.06 96 ALA A CA 1
ATOM 755 C C . ALA A 1 96 ? -12.120 -8.401 -6.801 1.00 96.06 96 ALA A C 1
ATOM 757 O O . ALA A 1 96 ? -13.321 -8.184 -6.954 1.00 96.06 96 ALA A O 1
ATOM 758 N N . THR A 1 97 ? -11.668 -9.500 -6.206 1.00 97.69 97 THR A N 1
ATOM 759 C CA . THR A 1 97 ? -12.520 -10.435 -5.466 1.00 97.69 97 THR A CA 1
ATOM 760 C C . THR A 1 97 ? -12.147 -10.354 -3.999 1.00 97.69 97 THR A C 1
ATOM 762 O O . THR A 1 97 ? -11.002 -10.641 -3.659 1.00 97.69 97 THR A O 1
ATOM 765 N N . THR A 1 98 ? -13.102 -9.994 -3.150 1.00 97.81 98 THR A N 1
ATOM 766 C CA . THR A 1 98 ? -12.890 -9.891 -1.707 1.00 97.81 98 THR A CA 1
ATOM 767 C C . THR A 1 98 ? -13.799 -10.871 -0.990 1.00 97.81 98 THR A C 1
ATOM 769 O O . THR A 1 98 ? -15.001 -10.919 -1.244 1.00 97.81 98 THR A O 1
ATOM 772 N N . ASN A 1 99 ? -13.212 -11.648 -0.090 1.00 98.12 99 ASN A N 1
ATOM 773 C CA . ASN A 1 99 ? -13.921 -12.490 0.857 1.00 98.12 99 ASN A CA 1
ATOM 774 C C . ASN A 1 99 ? -13.648 -11.946 2.254 1.00 98.12 99 ASN A C 1
ATOM 776 O O . ASN A 1 99 ? -12.490 -11.667 2.565 1.00 98.12 99 ASN A O 1
ATOM 780 N N . SER A 1 100 ? -14.676 -11.830 3.086 1.00 97.62 100 SER A N 1
ATOM 781 C CA . SER A 1 100 ? -14.498 -11.546 4.509 1.00 97.62 100 SER A CA 1
ATOM 782 C C . SER A 1 100 ? -15.343 -12.486 5.361 1.00 97.62 100 SER A C 1
ATOM 784 O O . SER A 1 100 ? -16.445 -12.897 4.979 1.00 97.62 100 SER A O 1
ATOM 786 N N . LEU A 1 101 ? -14.780 -12.864 6.503 1.00 98.38 101 LEU A N 1
ATOM 787 C CA . LEU A 1 101 ? -15.444 -13.614 7.554 1.00 98.38 101 LEU A CA 1
ATOM 788 C C . LEU A 1 101 ? -15.244 -12.854 8.860 1.00 98.38 101 LEU A C 1
ATOM 790 O O . LEU A 1 101 ? -14.121 -12.778 9.361 1.00 98.38 101 LEU A O 1
ATOM 794 N N . SER A 1 102 ? -16.335 -12.343 9.420 1.00 98.06 102 SER A N 1
ATOM 795 C CA . SER A 1 102 ? -16.302 -11.546 10.640 1.00 98.06 102 SER A CA 1
ATOM 796 C C . SER A 1 102 ? -17.062 -12.215 11.781 1.00 98.06 102 SER A C 1
ATOM 798 O O . SER A 1 102 ? -18.144 -12.782 11.599 1.00 98.06 102 SER A O 1
ATOM 800 N N . PHE A 1 103 ? -16.514 -12.102 12.985 1.00 98.31 103 PHE A N 1
ATOM 801 C CA . PHE A 1 103 ? -17.178 -12.437 14.238 1.00 98.31 103 PHE A CA 1
ATOM 802 C C . PHE A 1 103 ? -17.268 -11.187 15.103 1.00 98.31 103 PHE A C 1
ATOM 804 O O . PHE A 1 103 ? -16.263 -10.528 15.357 1.00 98.31 103 PHE A O 1
ATOM 811 N N . ILE A 1 104 ? -18.470 -10.887 15.579 1.00 98.25 104 ILE A N 1
ATOM 812 C CA . ILE A 1 104 ? -18.744 -9.733 16.424 1.00 98.25 104 ILE A CA 1
ATOM 813 C C . ILE A 1 104 ? -19.358 -10.222 17.730 1.00 98.25 104 ILE A C 1
ATOM 815 O O . ILE A 1 104 ? -20.301 -11.014 17.726 1.00 98.25 104 ILE A O 1
ATOM 819 N N . TYR A 1 105 ? -18.843 -9.714 18.841 1.00 98.19 105 TYR A N 1
ATOM 820 C CA . TYR A 1 105 ? -19.426 -9.841 20.165 1.00 98.19 105 TYR A CA 1
ATOM 821 C C . TYR A 1 105 ? -19.782 -8.452 20.694 1.00 98.19 105 TYR A C 1
ATOM 823 O O . TYR A 1 105 ? -18.914 -7.588 20.772 1.00 98.19 105 TYR A O 1
ATOM 831 N N . SER A 1 106 ? -21.043 -8.239 21.066 1.00 96.50 106 SER A N 1
ATOM 832 C CA . SER A 1 106 ? -21.571 -6.936 21.483 1.00 96.50 106 SER A CA 1
ATOM 833 C C . SER A 1 106 ? -22.325 -7.070 22.801 1.00 96.50 106 SER A C 1
ATOM 835 O O . SER A 1 106 ? -23.525 -7.332 22.828 1.00 96.50 106 SER A O 1
ATOM 837 N N . LYS A 1 107 ? -21.605 -6.927 23.917 1.00 94.19 107 LYS A N 1
ATOM 838 C CA . LYS A 1 107 ? -22.204 -6.890 25.260 1.00 94.19 107 LYS A CA 1
ATOM 839 C C . LYS A 1 107 ? -21.481 -5.863 26.136 1.00 94.19 107 LYS A C 1
ATOM 841 O O . LYS A 1 107 ? -21.536 -4.675 25.869 1.00 94.19 107 LYS A O 1
ATOM 846 N N . GLU A 1 108 ? -20.772 -6.316 27.168 1.00 92.81 108 GLU A N 1
ATOM 847 C CA . GLU A 1 108 ? -19.937 -5.469 28.040 1.00 92.81 108 GLU A CA 1
ATOM 848 C C . GLU A 1 108 ? -18.669 -4.967 27.333 1.00 92.81 108 GLU A C 1
ATOM 850 O O . GLU A 1 108 ? -18.014 -4.031 27.786 1.00 92.81 108 GLU A O 1
ATOM 855 N N . ILE A 1 109 ? -18.304 -5.638 26.243 1.00 96.62 109 ILE A N 1
ATOM 856 C CA . ILE A 1 109 ? -17.219 -5.291 25.337 1.00 96.62 109 ILE A CA 1
ATOM 857 C C . ILE A 1 109 ? -17.790 -5.448 23.932 1.00 96.62 109 ILE A C 1
ATOM 859 O O . ILE A 1 109 ? -18.540 -6.394 23.673 1.00 96.62 109 ILE A O 1
ATOM 863 N N . GLU A 1 110 ? -17.428 -4.528 23.051 1.00 98.06 110 GLU A N 1
ATOM 864 C CA . GLU A 1 110 ? -17.606 -4.662 21.613 1.00 98.06 110 GLU A CA 1
ATOM 865 C C . GLU A 1 110 ? -16.300 -5.212 21.042 1.00 98.06 110 GLU A C 1
ATOM 867 O O . GLU A 1 110 ? -15.273 -4.540 21.074 1.00 98.06 110 GLU A O 1
ATOM 872 N N . LEU A 1 111 ? -16.318 -6.458 20.584 1.00 98.31 111 LEU A N 1
ATOM 873 C CA . LEU A 1 111 ? -15.199 -7.106 19.909 1.00 98.31 111 LEU A CA 1
ATOM 874 C C . LEU A 1 111 ? -15.628 -7.425 18.483 1.00 98.31 111 LEU A C 1
ATOM 876 O O . LEU A 1 111 ? -16.667 -8.044 18.284 1.00 98.31 111 LEU A O 1
ATOM 880 N N . GLU A 1 112 ? -14.802 -7.072 17.515 1.00 98.50 112 GLU A N 1
ATOM 881 C CA . GLU A 1 112 ? -14.952 -7.447 16.116 1.00 98.50 112 GLU A CA 1
ATOM 882 C C . GLU A 1 112 ? -13.636 -8.057 15.638 1.00 98.50 112 GLU A C 1
ATOM 884 O O . GLU A 1 112 ? -12.567 -7.481 15.830 1.00 98.50 112 GLU A O 1
ATOM 889 N N . LEU A 1 113 ? -13.725 -9.254 15.070 1.00 98.62 113 LEU A N 1
ATOM 890 C CA . LEU A 1 113 ? -12.641 -9.954 14.392 1.00 98.62 113 LEU A CA 1
ATOM 891 C C . LEU A 1 113 ? -13.047 -10.073 12.929 1.00 98.62 113 LEU A C 1
ATOM 893 O O . LEU A 1 113 ? -14.092 -10.664 12.668 1.00 98.62 113 LEU A O 1
ATOM 897 N N . ASP A 1 114 ? -12.253 -9.560 11.999 1.00 98.44 114 ASP A N 1
ATOM 898 C CA . ASP A 1 114 ? -12.501 -9.660 10.561 1.00 98.44 114 ASP A CA 1
ATOM 899 C C . ASP A 1 114 ? -11.306 -10.296 9.853 1.00 98.44 114 ASP A C 1
ATOM 901 O O . ASP A 1 114 ? -10.202 -9.757 9.849 1.00 98.44 114 ASP A O 1
ATOM 905 N N . PHE A 1 115 ? -11.527 -11.466 9.262 1.00 98.50 115 PHE A N 1
ATOM 906 C CA . PHE A 1 115 ? -10.555 -12.107 8.388 1.00 98.50 115 PHE A CA 1
ATOM 907 C C . PHE A 1 115 ? -10.882 -11.735 6.953 1.00 98.50 115 PHE A C 1
ATOM 909 O O . PHE A 1 115 ? -11.962 -12.079 6.469 1.00 98.50 115 PHE A O 1
ATOM 916 N N . TYR A 1 116 ? -9.935 -11.119 6.254 1.00 98.19 116 TYR A N 1
ATOM 917 C CA . TYR A 1 116 ? -10.132 -10.690 4.875 1.00 98.19 116 TYR A CA 1
ATOM 918 C C . TYR A 1 116 ? -9.166 -11.376 3.911 1.00 98.19 116 TYR A C 1
ATOM 920 O O . TYR A 1 116 ? -8.015 -11.690 4.225 1.00 98.19 116 TYR A O 1
ATOM 928 N N . SER A 1 117 ? -9.655 -11.590 2.692 1.00 98.31 117 SER A N 1
ATOM 929 C CA . SER A 1 117 ? -8.886 -12.070 1.552 1.00 98.31 117 SER A CA 1
ATOM 930 C C . SER A 1 117 ? -9.264 -11.280 0.313 1.00 98.31 117 SER A C 1
ATOM 932 O O . SER A 1 117 ? -10.412 -11.329 -0.124 1.00 98.31 117 SER A O 1
ATOM 934 N N . ILE A 1 118 ? -8.301 -10.568 -0.261 1.00 97.69 118 ILE A N 1
ATOM 935 C CA . ILE A 1 118 ? -8.474 -9.723 -1.438 1.00 97.69 118 ILE A CA 1
ATOM 936 C C . ILE A 1 118 ? -7.574 -10.265 -2.544 1.00 97.69 118 ILE A C 1
ATOM 938 O O . ILE A 1 118 ? -6.361 -10.382 -2.377 1.00 97.69 118 ILE A O 1
ATOM 942 N N . LEU A 1 119 ? -8.170 -10.572 -3.691 1.00 96.81 119 LEU A N 1
ATOM 943 C CA . LEU A 1 119 ? -7.463 -10.939 -4.908 1.00 96.81 119 LEU A CA 1
ATOM 944 C C . LEU A 1 119 ? -7.770 -9.919 -5.997 1.00 96.81 119 LEU A C 1
ATOM 946 O O . LEU A 1 119 ? -8.878 -9.894 -6.537 1.00 96.81 119 LEU A O 1
ATOM 950 N N . ILE A 1 120 ? -6.770 -9.121 -6.345 1.00 94.56 120 ILE A N 1
ATOM 951 C CA . ILE A 1 120 ? -6.805 -8.195 -7.475 1.00 94.56 120 ILE A CA 1
ATOM 952 C C . ILE A 1 120 ? -6.175 -8.900 -8.675 1.00 94.56 120 ILE A C 1
ATOM 954 O O . ILE A 1 120 ? -5.149 -9.566 -8.535 1.00 94.56 120 ILE A O 1
ATOM 958 N N . LYS A 1 121 ? -6.785 -8.780 -9.852 1.00 93.12 121 LYS A N 1
ATOM 959 C CA . LYS A 1 121 ? -6.267 -9.278 -11.131 1.00 93.12 121 LYS A CA 1
ATOM 960 C C . LYS A 1 121 ? -6.318 -8.184 -12.180 1.00 93.12 121 LYS A C 1
ATOM 962 O O . LYS A 1 121 ? -7.232 -7.357 -12.149 1.00 93.12 121 LYS A O 1
ATOM 967 N N . ASP A 1 122 ? -5.384 -8.265 -13.123 1.00 89.94 122 ASP A N 1
ATOM 968 C CA . ASP A 1 122 ? -5.255 -7.333 -14.242 1.00 89.94 122 ASP A CA 1
ATOM 969 C C . ASP A 1 122 ? -5.078 -5.887 -13.757 1.00 89.94 122 ASP A C 1
ATOM 971 O O . ASP A 1 122 ? -5.576 -4.966 -14.402 1.00 89.94 122 ASP A O 1
ATOM 975 N N . LYS A 1 123 ? -4.398 -5.699 -12.613 1.00 88.25 123 LYS A N 1
ATOM 976 C CA . LYS A 1 123 ? -4.137 -4.386 -12.010 1.00 88.25 123 LYS A CA 1
ATOM 977 C C . LYS A 1 123 ? -3.436 -3.500 -13.042 1.00 88.25 123 LYS A C 1
ATOM 979 O O . LYS A 1 123 ? -2.444 -3.897 -13.639 1.00 88.25 123 LYS A O 1
ATOM 984 N N . ILE A 1 124 ? -3.951 -2.308 -13.272 1.00 87.44 124 ILE A N 1
ATOM 985 C CA . ILE A 1 124 ? -3.356 -1.333 -14.173 1.00 87.44 124 ILE A CA 1
ATOM 986 C C . ILE A 1 124 ? -2.249 -0.639 -13.397 1.00 87.44 124 ILE A C 1
ATOM 988 O O . ILE A 1 124 ? -2.492 0.032 -12.395 1.00 87.44 124 ILE A O 1
ATOM 992 N N . ASP A 1 125 ? -1.021 -0.847 -13.841 1.00 82.75 125 ASP A N 1
ATOM 993 C CA . ASP A 1 125 ? 0.156 -0.237 -13.242 1.00 82.75 125 ASP A CA 1
ATOM 994 C C . ASP A 1 125 ? 1.248 -0.088 -14.300 1.00 82.75 125 ASP A C 1
ATOM 996 O O . ASP A 1 125 ? 1.170 -0.645 -15.400 1.00 82.75 125 ASP A O 1
ATOM 1000 N N . SER A 1 126 ? 2.287 0.658 -13.953 1.00 82.50 126 SER A N 1
ATOM 1001 C CA . SER A 1 126 ? 3.434 0.888 -14.818 1.00 82.50 126 SER A CA 1
ATOM 1002 C C . SER A 1 126 ? 4.686 0.277 -14.185 1.00 82.50 126 SER A C 1
ATOM 1004 O O . SER A 1 126 ? 5.152 0.775 -13.150 1.00 82.50 126 SER A O 1
ATOM 1006 N N . PRO A 1 127 ? 5.270 -0.785 -14.776 1.00 80.69 127 PRO A N 1
ATOM 1007 C CA . PRO A 1 127 ? 6.458 -1.414 -14.218 1.00 80.69 127 PRO A CA 1
ATOM 1008 C C . PRO A 1 127 ? 7.597 -0.402 -14.112 1.00 80.69 127 PRO A C 1
ATOM 1010 O O . PRO A 1 127 ? 7.742 0.503 -14.938 1.00 80.69 127 PRO A O 1
ATOM 1013 N N . GLN A 1 128 ? 8.405 -0.540 -13.070 1.00 80.94 128 GLN A N 1
ATOM 1014 C CA . GLN A 1 128 ? 9.544 0.338 -12.841 1.00 80.94 128 GLN A CA 1
ATOM 1015 C C . GLN A 1 128 ? 10.638 0.153 -13.885 1.00 80.94 128 GLN A C 1
ATOM 1017 O O . GLN A 1 128 ? 10.782 -0.916 -14.483 1.00 80.94 128 GLN A O 1
ATOM 1022 N N . ALA A 1 129 ? 11.438 1.200 -14.085 1.00 87.06 129 ALA A N 1
ATOM 1023 C CA . ALA A 1 129 ? 12.502 1.180 -15.079 1.00 87.06 129 ALA A CA 1
ATOM 1024 C C . ALA A 1 129 ? 13.571 0.121 -14.761 1.00 87.06 129 ALA A C 1
ATOM 1026 O O . ALA A 1 129 ? 14.026 -0.572 -15.670 1.00 87.06 129 ALA A O 1
ATOM 1027 N N . SER A 1 130 ? 13.906 -0.054 -13.477 1.00 84.12 130 SER A N 1
ATOM 1028 C CA . SER A 1 130 ? 14.823 -1.089 -12.981 1.00 84.12 130 SER A CA 1
ATOM 1029 C C . SER A 1 130 ? 14.351 -2.498 -13.356 1.00 84.12 130 SER A C 1
ATOM 1031 O O . SER A 1 130 ? 15.120 -3.296 -13.892 1.00 84.12 130 SER A O 1
ATOM 1033 N N . PHE A 1 131 ? 13.063 -2.789 -13.151 1.00 83.62 131 PHE A N 1
ATOM 1034 C CA . PHE A 1 131 ? 12.461 -4.069 -13.509 1.00 83.62 131 PHE A CA 1
ATOM 1035 C C . PHE A 1 131 ? 12.514 -4.325 -15.021 1.00 83.62 131 PHE A C 1
ATOM 1037 O O . PHE A 1 131 ? 12.886 -5.421 -15.438 1.00 83.62 131 PHE A O 1
ATOM 1044 N N . ILE A 1 132 ? 12.173 -3.329 -15.848 1.00 88.50 132 ILE A N 1
ATOM 1045 C CA . ILE A 1 132 ? 12.215 -3.446 -17.317 1.00 88.50 132 ILE A CA 1
ATOM 1046 C C . ILE A 1 132 ? 13.650 -3.706 -17.791 1.00 88.50 132 ILE A C 1
ATOM 1048 O O . ILE A 1 132 ? 13.885 -4.631 -18.573 1.00 88.50 132 ILE A O 1
ATOM 1052 N N . LEU A 1 133 ? 14.612 -2.930 -17.278 1.00 91.19 133 LEU A N 1
ATOM 1053 C CA . LEU A 1 133 ? 16.030 -3.065 -17.604 1.00 91.19 133 LEU A CA 1
ATOM 1054 C C . LEU A 1 133 ? 16.551 -4.462 -17.254 1.00 91.19 133 LEU A C 1
ATOM 1056 O O . LEU A 1 133 ? 17.085 -5.155 -18.121 1.00 91.19 133 LEU A O 1
ATOM 1060 N N . ASN A 1 134 ? 16.339 -4.904 -16.013 1.00 88.62 134 ASN A N 1
ATOM 1061 C CA . ASN A 1 134 ? 16.790 -6.214 -15.550 1.00 88.62 134 ASN A CA 1
ATOM 1062 C C . ASN A 1 134 ? 16.095 -7.358 -16.295 1.00 88.62 134 ASN A C 1
ATOM 1064 O O . ASN A 1 134 ? 16.759 -8.314 -16.691 1.00 88.62 134 ASN A O 1
ATOM 1068 N N . SER A 1 135 ? 14.795 -7.234 -16.582 1.00 87.88 135 SER A N 1
ATOM 1069 C CA . SER A 1 135 ? 14.055 -8.245 -17.344 1.00 87.88 135 SER A CA 1
ATOM 1070 C C . SER A 1 135 ? 14.620 -8.420 -18.753 1.00 87.88 135 SER A C 1
ATOM 1072 O O . SER A 1 135 ? 14.826 -9.557 -19.179 1.00 87.88 135 SER A O 1
ATOM 1074 N N . CYS A 1 136 ? 14.946 -7.334 -19.464 1.00 93.25 136 CYS A N 1
ATOM 1075 C CA . CYS A 1 136 ? 15.629 -7.428 -20.760 1.00 93.25 136 CYS A CA 1
ATOM 1076 C C . CYS A 1 136 ? 17.027 -8.055 -20.624 1.00 93.25 136 CYS A C 1
ATOM 1078 O O . CYS A 1 136 ? 17.382 -8.963 -21.381 1.00 93.25 136 CYS A O 1
ATOM 1080 N N . LEU A 1 137 ? 17.820 -7.605 -19.645 1.00 93.50 137 LEU A N 1
ATOM 1081 C CA . LEU A 1 137 ? 19.186 -8.090 -19.441 1.00 93.50 137 LEU A CA 1
ATOM 1082 C C . LEU A 1 137 ? 19.229 -9.588 -19.135 1.00 93.50 137 LEU A C 1
ATOM 1084 O O . LEU A 1 137 ? 20.084 -10.282 -19.676 1.00 93.50 137 LEU A O 1
ATOM 1088 N N . GLU A 1 138 ? 18.307 -10.098 -18.321 1.00 90.44 138 GLU A N 1
ATOM 1089 C CA . GLU A 1 138 ? 18.264 -11.504 -17.911 1.00 90.44 138 GLU A CA 1
ATOM 1090 C C . GLU A 1 138 ? 17.628 -12.399 -18.977 1.00 90.44 138 GLU A C 1
ATOM 1092 O O . GLU A 1 138 ? 18.248 -13.369 -19.423 1.00 90.44 138 GLU A O 1
ATOM 1097 N N . SER A 1 139 ? 16.420 -12.055 -19.430 1.00 88.94 139 SER A N 1
ATOM 1098 C CA . SER A 1 139 ? 15.633 -12.917 -20.321 1.00 88.94 139 SER A CA 1
ATOM 1099 C C . SER A 1 139 ? 15.960 -12.741 -21.805 1.00 88.94 139 SER A C 1
ATOM 1101 O O . SER A 1 139 ? 15.851 -13.697 -22.570 1.00 88.94 139 SER A O 1
ATOM 1103 N N . GLY A 1 140 ? 16.364 -11.536 -22.224 1.00 90.25 140 GLY A N 1
ATOM 1104 C CA . GLY A 1 140 ? 16.457 -11.168 -23.638 1.00 90.25 140 GLY A CA 1
ATOM 1105 C C . GLY A 1 140 ? 15.108 -11.117 -24.362 1.00 90.25 140 GLY A C 1
ATOM 1106 O O . GLY A 1 140 ? 15.087 -11.173 -25.589 1.00 90.25 140 GLY A O 1
ATOM 1107 N N . ASP A 1 141 ? 13.993 -11.050 -23.629 1.00 89.50 141 ASP A N 1
ATOM 1108 C CA . ASP A 1 141 ? 12.660 -10.925 -24.212 1.00 89.50 141 ASP A CA 1
ATOM 1109 C C . ASP A 1 141 ? 12.527 -9.588 -24.958 1.00 89.50 141 ASP A C 1
ATOM 1111 O O . ASP A 1 141 ? 12.736 -8.511 -24.385 1.00 89.50 141 ASP A O 1
ATOM 1115 N N . ALA A 1 142 ? 12.158 -9.672 -26.239 1.00 91.31 142 ALA A N 1
ATOM 1116 C CA . ALA A 1 142 ? 11.973 -8.522 -27.115 1.00 91.31 142 ALA A CA 1
ATOM 1117 C C . ALA A 1 142 ? 10.990 -7.505 -26.523 1.00 91.31 142 ALA A C 1
ATOM 1119 O O . ALA A 1 142 ? 11.226 -6.308 -26.631 1.00 91.31 142 ALA A O 1
ATOM 1120 N N . TYR A 1 143 ? 9.954 -7.964 -25.812 1.00 87.50 143 TYR A N 1
ATOM 1121 C CA . TYR A 1 143 ? 8.986 -7.075 -25.183 1.00 87.50 143 TYR A CA 1
ATOM 1122 C C . TYR A 1 143 ? 9.642 -6.079 -24.218 1.00 87.50 143 TYR A C 1
ATOM 1124 O O . TYR A 1 143 ? 9.356 -4.887 -24.281 1.00 87.50 143 TYR A O 1
ATOM 1132 N N . PHE A 1 144 ? 10.536 -6.541 -23.338 1.00 90.31 144 PHE A N 1
ATOM 1133 C CA . PHE A 1 144 ? 11.220 -5.655 -22.393 1.00 90.31 144 PHE A CA 1
ATOM 1134 C C . PHE A 1 144 ? 12.359 -4.881 -23.053 1.00 90.31 144 PHE A C 1
ATOM 1136 O O . PHE A 1 144 ? 12.583 -3.721 -22.714 1.00 90.31 144 PHE A O 1
ATOM 1143 N N . CYS A 1 145 ? 13.078 -5.502 -23.988 1.00 94.81 145 CYS A N 1
ATOM 1144 C CA . CYS A 1 145 ? 14.207 -4.857 -24.650 1.00 94.81 145 CYS A CA 1
ATOM 1145 C C . CYS A 1 145 ? 13.778 -3.716 -25.583 1.00 94.81 145 CYS A C 1
ATOM 1147 O O . CYS A 1 145 ? 14.441 -2.681 -25.602 1.00 94.81 145 CYS A O 1
ATOM 1149 N N . ASP A 1 146 ? 12.638 -3.840 -26.267 1.00 94.94 146 ASP A N 1
ATOM 1150 C CA . ASP A 1 146 ? 12.097 -2.801 -27.156 1.00 94.94 146 ASP A CA 1
ATOM 1151 C C . ASP A 1 146 ? 11.639 -1.543 -26.393 1.00 94.94 146 ASP A C 1
ATOM 1153 O O . ASP A 1 146 ? 11.526 -0.458 -26.970 1.00 94.94 146 ASP A O 1
ATOM 1157 N N . LEU A 1 147 ? 11.409 -1.652 -25.079 1.00 94.31 147 LEU A N 1
ATOM 1158 C CA . LEU A 1 147 ? 11.091 -0.512 -24.217 1.00 94.31 147 LEU A CA 1
ATOM 1159 C C . LEU A 1 147 ? 12.327 0.329 -23.865 1.00 94.31 147 LEU A C 1
ATOM 1161 O O . LEU A 1 147 ? 12.180 1.443 -23.355 1.00 94.31 147 LEU A O 1
ATOM 1165 N N . ILE A 1 148 ? 13.536 -0.170 -24.124 1.00 96.44 148 ILE A N 1
ATOM 1166 C CA . ILE A 1 148 ? 14.791 0.458 -23.718 1.00 96.44 148 ILE A CA 1
ATOM 1167 C C . ILE A 1 148 ? 15.423 1.163 -24.915 1.00 96.44 148 ILE A C 1
ATOM 1169 O O . ILE A 1 148 ? 15.721 0.558 -25.940 1.00 96.44 148 ILE A O 1
ATOM 1173 N N . GLN A 1 149 ? 15.702 2.455 -24.763 1.00 96.38 149 GLN A N 1
ATOM 1174 C CA . GLN A 1 149 ? 16.433 3.229 -25.755 1.00 96.38 149 GLN A CA 1
ATOM 1175 C C . GLN A 1 149 ? 17.634 3.895 -25.093 1.00 96.38 149 GLN A C 1
ATOM 1177 O O . GLN A 1 149 ? 17.477 4.815 -24.299 1.00 96.38 149 GLN A O 1
ATOM 1182 N N . ARG A 1 150 ? 18.851 3.461 -25.424 1.00 95.19 150 ARG A N 1
ATOM 1183 C CA . ARG A 1 150 ? 20.080 4.103 -24.934 1.00 95.19 150 ARG A CA 1
ATOM 1184 C C . ARG A 1 150 ? 20.469 5.310 -25.778 1.00 95.19 150 ARG A C 1
ATOM 1186 O O . ARG A 1 150 ? 20.184 5.372 -26.975 1.00 95.19 150 ARG A O 1
ATOM 1193 N N . ASN A 1 151 ? 21.175 6.260 -25.167 1.00 94.81 151 ASN A N 1
ATOM 1194 C CA . ASN A 1 151 ? 21.859 7.301 -25.922 1.00 94.81 151 ASN A CA 1
ATOM 1195 C C . ASN A 1 151 ? 22.924 6.667 -26.838 1.00 94.81 151 ASN A C 1
ATOM 1197 O O . ASN A 1 151 ? 23.776 5.906 -26.384 1.00 94.81 151 ASN A O 1
ATOM 1201 N N . THR A 1 152 ? 22.907 6.991 -28.131 1.00 93.81 152 THR A N 1
ATOM 1202 C CA . THR A 1 152 ? 23.804 6.372 -29.124 1.00 93.81 152 THR A CA 1
ATOM 1203 C C . THR A 1 152 ? 25.278 6.700 -28.913 1.00 93.81 152 THR A C 1
ATOM 1205 O O . THR A 1 152 ? 26.133 5.952 -29.372 1.00 93.81 152 THR A O 1
ATOM 1208 N N . THR A 1 153 ? 25.586 7.808 -28.237 1.00 92.56 153 THR A N 1
ATOM 1209 C CA . THR A 1 153 ? 26.961 8.249 -27.983 1.00 92.56 153 THR A CA 1
ATOM 1210 C C . THR A 1 153 ? 27.425 7.775 -26.614 1.00 92.56 153 THR A C 1
ATOM 1212 O O . THR A 1 153 ? 28.434 7.084 -26.510 1.00 92.56 153 THR A O 1
ATOM 1215 N N . THR A 1 154 ? 26.671 8.088 -25.562 1.00 93.19 154 THR A N 1
ATOM 1216 C CA . THR A 1 154 ? 27.107 7.882 -24.171 1.00 93.19 154 THR A CA 1
ATOM 1217 C C . THR A 1 154 ? 26.573 6.603 -23.532 1.00 93.19 154 THR A C 1
ATOM 1219 O O . THR A 1 154 ? 27.102 6.171 -22.514 1.00 93.19 154 THR A O 1
ATOM 1222 N N . GLY A 1 155 ? 25.542 5.982 -24.111 1.00 93.50 155 GLY A N 1
ATOM 1223 C CA . GLY A 1 155 ? 24.884 4.785 -23.579 1.00 93.50 155 GLY A CA 1
ATOM 1224 C C . GLY A 1 155 ? 23.948 5.044 -22.395 1.00 93.50 155 GLY A C 1
ATOM 1225 O O . GLY A 1 155 ? 23.248 4.124 -21.982 1.00 93.50 155 GLY A O 1
ATOM 1226 N N . THR A 1 156 ? 23.899 6.274 -21.877 1.00 93.94 156 THR A N 1
ATOM 1227 C CA . THR A 1 156 ? 23.121 6.664 -20.692 1.00 93.94 156 THR A CA 1
ATOM 1228 C C . THR A 1 156 ? 21.632 6.868 -21.011 1.00 93.94 156 THR A C 1
ATOM 1230 O O . THR A 1 156 ? 21.224 6.950 -22.177 1.00 93.94 156 THR A O 1
ATOM 1233 N N . PHE A 1 157 ? 20.810 6.972 -19.960 1.00 94.00 157 PHE A N 1
ATOM 1234 C CA . PHE A 1 157 ? 19.358 7.184 -20.050 1.00 94.00 157 PHE A CA 1
ATOM 1235 C C . PHE A 1 157 ? 18.885 8.582 -19.620 1.00 94.00 157 PHE A C 1
ATOM 1237 O O . PHE A 1 157 ? 17.695 8.866 -19.689 1.00 94.00 157 PHE A O 1
ATOM 1244 N N . TYR A 1 158 ? 19.767 9.461 -19.144 1.00 89.31 158 TYR A N 1
ATOM 1245 C CA . TYR A 1 158 ? 19.380 10.779 -18.615 1.00 89.31 158 TYR A CA 1
ATOM 1246 C C . TYR A 1 158 ? 19.586 11.931 -19.612 1.00 89.31 158 TYR A C 1
ATOM 1248 O O . TYR A 1 158 ? 19.198 13.064 -19.334 1.00 89.31 158 TYR A O 1
ATOM 1256 N N . GLU A 1 159 ? 20.161 11.671 -20.791 1.00 88.81 159 GLU A N 1
ATOM 1257 C CA . GLU A 1 159 ? 20.469 12.705 -21.784 1.00 88.81 159 GLU A CA 1
ATOM 1258 C C . GLU A 1 159 ? 20.117 12.301 -23.225 1.00 88.81 159 GLU A C 1
ATOM 1260 O O . GLU A 1 159 ? 20.131 11.126 -23.612 1.00 88.81 159 GLU A O 1
ATOM 1265 N N . GLY A 1 160 ? 19.864 13.308 -24.065 1.00 89.19 160 GLY A N 1
ATOM 1266 C CA . GLY A 1 160 ? 19.541 13.115 -25.477 1.00 89.19 160 GLY A CA 1
ATOM 1267 C C . GLY A 1 160 ? 18.287 12.260 -25.668 1.00 89.19 160 GLY A C 1
ATOM 1268 O O . GLY A 1 160 ? 17.230 12.573 -25.128 1.00 89.19 160 GLY A O 1
ATOM 1269 N N . ILE A 1 161 ? 18.407 11.189 -26.456 1.00 90.38 161 ILE A N 1
ATOM 1270 C CA . ILE A 1 161 ? 17.304 10.250 -26.728 1.00 90.38 161 ILE A CA 1
ATOM 1271 C C . ILE A 1 161 ? 17.222 9.094 -25.725 1.00 90.38 161 ILE A C 1
ATOM 1273 O O . ILE A 1 161 ? 16.306 8.278 -25.840 1.00 90.38 161 ILE A O 1
ATOM 1277 N N . GLY A 1 162 ? 18.188 8.997 -24.803 1.00 93.44 162 GLY A N 1
ATOM 1278 C CA . GLY A 1 162 ? 18.250 7.931 -23.813 1.00 93.44 162 GLY A CA 1
ATOM 1279 C C . GLY A 1 162 ? 17.013 7.963 -22.922 1.00 93.44 162 GLY A C 1
ATOM 1280 O O . GLY A 1 162 ? 16.710 9.018 -22.368 1.00 93.44 162 GLY A O 1
ATOM 1281 N N . LYS A 1 163 ? 16.284 6.846 -22.834 1.00 94.19 163 LYS A N 1
ATOM 1282 C CA . LYS A 1 163 ? 15.103 6.667 -21.984 1.00 94.19 163 LYS A CA 1
ATOM 1283 C C . LYS A 1 163 ? 14.686 5.201 -21.833 1.00 94.19 163 LYS A C 1
ATOM 1285 O O . LYS A 1 163 ? 14.963 4.378 -22.703 1.00 94.19 163 LYS A O 1
ATOM 1290 N N . ILE A 1 164 ? 13.928 4.907 -20.777 1.00 94.62 164 ILE A N 1
ATOM 1291 C CA . ILE A 1 164 ? 13.206 3.634 -20.608 1.00 94.62 164 ILE A CA 1
ATOM 1292 C C . ILE A 1 164 ? 11.695 3.893 -20.661 1.00 94.62 164 ILE A C 1
ATOM 1294 O O . ILE A 1 164 ? 11.148 4.665 -19.875 1.00 94.62 164 ILE A O 1
ATOM 1298 N N . SER A 1 165 ? 11.000 3.270 -21.606 1.00 93.69 165 SER A N 1
ATOM 1299 C CA . SER A 1 165 ? 9.547 3.385 -21.740 1.00 93.69 165 SER A CA 1
ATOM 1300 C C . SER A 1 165 ? 8.854 2.526 -20.689 1.00 93.69 165 SER A C 1
ATOM 1302 O O . SER A 1 165 ? 9.153 1.346 -20.557 1.00 93.69 165 SER A O 1
ATOM 1304 N N . ARG A 1 166 ? 7.915 3.113 -19.950 1.00 90.81 166 ARG A N 1
ATOM 1305 C CA . ARG A 1 166 ? 7.157 2.467 -18.876 1.00 90.81 166 ARG A CA 1
ATOM 1306 C C . ARG A 1 166 ? 5.655 2.539 -19.198 1.00 90.81 166 ARG A C 1
ATOM 1308 O O . ARG A 1 166 ? 4.949 3.383 -18.640 1.00 90.81 166 ARG A O 1
ATOM 1315 N N . PRO A 1 167 ? 5.160 1.733 -20.153 1.00 86.06 167 PRO A N 1
ATOM 1316 C CA . PRO A 1 167 ? 3.749 1.762 -20.531 1.00 86.06 167 PRO A CA 1
ATOM 1317 C C . PRO A 1 167 ? 2.862 1.361 -19.348 1.00 86.06 167 PRO A C 1
ATOM 1319 O O . PRO A 1 167 ? 3.276 0.569 -18.500 1.00 86.06 167 PRO A O 1
ATOM 1322 N N . SER A 1 168 ? 1.643 1.894 -19.302 1.00 86.69 168 SER A N 1
ATOM 1323 C CA . SER A 1 168 ? 0.600 1.339 -18.441 1.00 86.69 168 SER A CA 1
ATOM 1324 C C . SER A 1 168 ? 0.193 -0.022 -18.984 1.00 86.69 168 SER A C 1
ATOM 1326 O O . SER A 1 168 ? -0.059 -0.166 -20.177 1.00 86.69 168 SER A O 1
ATOM 1328 N N . LEU A 1 169 ? 0.129 -1.023 -18.117 1.00 85.25 169 LEU A N 1
ATOM 1329 C CA . LEU A 1 169 ? -0.214 -2.390 -18.487 1.00 85.25 169 LEU A CA 1
ATOM 1330 C C . LEU A 1 169 ? -1.187 -2.955 -17.464 1.00 85.25 169 LEU A C 1
ATOM 1332 O O . LEU A 1 169 ? -1.151 -2.576 -16.296 1.00 85.25 169 LEU A O 1
ATOM 1336 N N . ASN A 1 170 ? -1.984 -3.939 -17.874 1.00 83.94 170 ASN A N 1
ATOM 1337 C CA . ASN A 1 170 ? -2.620 -4.852 -16.929 1.00 83.94 170 ASN A CA 1
ATOM 1338 C C . ASN A 1 170 ? -1.554 -5.783 -16.352 1.00 83.94 170 ASN A C 1
ATOM 1340 O O . ASN A 1 170 ? -1.383 -6.919 -16.799 1.00 83.94 170 ASN A O 1
ATOM 1344 N N . VAL A 1 171 ? -0.790 -5.274 -15.395 1.00 71.88 171 VAL A N 1
ATOM 1345 C CA . VAL A 1 171 ? 0.140 -6.082 -14.630 1.00 71.88 171 VAL A CA 1
ATOM 1346 C C . VAL A 1 171 ? -0.629 -6.934 -13.630 1.00 71.88 171 VAL A C 1
ATOM 1348 O O . VAL A 1 171 ? -1.569 -6.504 -12.974 1.00 71.88 171 VAL A O 1
ATOM 1351 N N . SER A 1 172 ? -0.118 -8.136 -13.423 1.00 76.06 172 SER A N 1
ATOM 1352 C CA . SER A 1 172 ? -0.178 -8.816 -12.142 1.00 76.06 172 SER A CA 1
ATOM 1353 C C . SER A 1 172 ? -1.518 -9.248 -11.552 1.00 76.06 172 SER A C 1
ATOM 1355 O O . SER A 1 172 ? -2.602 -8.711 -11.772 1.00 76.06 172 SER A O 1
ATOM 1357 N N . SER A 1 173 ? -1.401 -10.230 -10.665 1.00 88.94 173 SER A N 1
ATOM 1358 C CA . SER A 1 173 ? -2.327 -10.391 -9.550 1.00 88.94 173 SER A CA 1
ATOM 1359 C C . SER A 1 173 ? -1.707 -9.850 -8.267 1.00 88.94 173 SER A C 1
ATOM 1361 O O . SER A 1 173 ? -0.491 -9.957 -8.091 1.00 88.94 173 SER A O 1
ATOM 1363 N N . GLN A 1 174 ? -2.524 -9.328 -7.361 1.00 93.06 174 GLN A N 1
ATOM 1364 C CA . GLN A 1 174 ? -2.118 -9.022 -5.994 1.00 93.06 174 GLN A CA 1
ATOM 1365 C C . GLN A 1 174 ? -3.025 -9.782 -5.029 1.00 93.06 174 GLN A C 1
ATOM 1367 O O . GLN A 1 174 ? -4.248 -9.705 -5.142 1.00 93.06 174 GLN A O 1
ATOM 1372 N N . GLU A 1 175 ? -2.428 -10.543 -4.118 1.00 95.88 175 GLU A N 1
ATOM 1373 C CA . GLU A 1 175 ? -3.140 -11.298 -3.087 1.00 95.88 175 GLU A CA 1
ATOM 1374 C C . GLU A 1 175 ? -2.827 -10.696 -1.718 1.00 95.88 175 GLU A C 1
ATOM 1376 O O . GLU A 1 175 ? -1.671 -10.700 -1.291 1.00 95.88 175 GLU A O 1
ATOM 1381 N N . ILE A 1 176 ? -3.858 -10.198 -1.039 1.00 97.31 176 ILE A N 1
ATOM 1382 C CA . ILE A 1 176 ? -3.760 -9.588 0.286 1.00 97.31 176 ILE A CA 1
ATOM 1383 C C . ILE A 1 176 ? -4.612 -10.406 1.250 1.00 97.31 176 ILE A C 1
ATOM 1385 O O . ILE A 1 176 ? -5.797 -10.620 0.998 1.00 97.31 176 ILE A O 1
ATOM 1389 N N . LEU A 1 177 ? -4.013 -10.876 2.340 1.00 98.31 177 LEU A N 1
ATOM 1390 C CA . LEU A 1 177 ? -4.694 -11.620 3.397 1.00 98.31 177 LEU A CA 1
ATOM 1391 C C . LEU A 1 177 ? -4.336 -11.009 4.744 1.00 98.31 177 LEU A C 1
ATOM 1393 O O . LEU A 1 177 ? -3.158 -10.735 4.993 1.00 98.31 177 LEU A O 1
ATOM 1397 N N . GLY A 1 178 ? -5.308 -10.886 5.638 1.00 98.31 178 GLY A N 1
ATOM 1398 C CA . GLY A 1 178 ? -5.043 -10.386 6.977 1.00 98.31 178 GLY A CA 1
ATOM 1399 C C . GLY A 1 178 ? -6.197 -10.568 7.947 1.00 98.31 178 GLY A C 1
ATOM 1400 O O . GLY A 1 178 ? -7.205 -11.212 7.645 1.00 98.31 178 GLY A O 1
ATOM 1401 N N . LEU A 1 179 ? -5.978 -10.025 9.137 1.00 98.50 179 LEU A N 1
ATOM 1402 C CA . LEU A 1 179 ? -6.910 -10.009 10.249 1.00 98.50 179 LEU A CA 1
ATOM 1403 C C . LEU A 1 179 ? -6.971 -8.592 10.812 1.00 98.50 179 LEU A C 1
ATOM 1405 O O . LEU A 1 179 ? -5.946 -8.065 11.241 1.00 98.50 179 LEU A O 1
ATOM 1409 N N . ASP A 1 180 ? -8.175 -8.044 10.896 1.00 98.50 180 ASP A N 1
ATOM 1410 C CA . ASP A 1 180 ? -8.452 -6.825 11.640 1.00 98.50 180 ASP A CA 1
ATOM 1411 C C . ASP A 1 180 ? -9.203 -7.166 12.930 1.00 98.50 180 ASP A C 1
ATOM 1413 O O . ASP A 1 180 ? -10.130 -7.976 12.956 1.00 98.50 180 ASP A O 1
ATOM 1417 N N . VAL A 1 181 ? -8.777 -6.558 14.031 1.00 98.62 181 VAL A N 1
ATOM 1418 C CA . VAL A 1 181 ? -9.361 -6.726 15.358 1.00 98.62 181 VAL A CA 1
ATOM 1419 C C . VAL A 1 181 ? -9.713 -5.360 15.909 1.00 98.62 181 VAL A C 1
ATOM 1421 O O . VAL A 1 181 ? -8.851 -4.497 16.077 1.00 98.62 181 VAL A O 1
ATOM 1424 N N . ARG A 1 182 ? -10.982 -5.176 16.258 1.00 98.56 182 ARG A N 1
ATOM 1425 C CA . ARG A 1 182 ? -11.458 -3.983 16.944 1.00 98.56 182 ARG A CA 1
ATOM 1426 C C . ARG A 1 182 ? -12.011 -4.352 18.306 1.00 98.56 182 ARG A C 1
ATOM 1428 O O . ARG A 1 182 ? -12.830 -5.255 18.430 1.00 98.56 182 ARG A O 1
ATOM 1435 N N . ILE A 1 183 ? -11.577 -3.623 19.326 1.00 98.50 183 ILE A N 1
ATOM 1436 C CA . ILE A 1 183 ? -12.074 -3.759 20.693 1.00 98.50 183 ILE A CA 1
ATOM 1437 C C . ILE A 1 183 ? -12.517 -2.387 21.176 1.00 98.50 183 ILE A C 1
ATOM 1439 O O . ILE A 1 183 ? -11.716 -1.457 21.193 1.00 98.50 183 ILE A O 1
ATOM 1443 N N . THR A 1 184 ? -13.759 -2.264 21.624 1.00 98.44 184 THR A N 1
ATOM 1444 C CA . THR A 1 184 ? -14.264 -1.079 22.314 1.00 98.44 184 THR A CA 1
ATOM 1445 C C . THR A 1 184 ? -14.845 -1.480 23.666 1.00 98.44 184 THR A C 1
ATOM 1447 O O . THR A 1 184 ? -15.592 -2.451 23.788 1.00 98.44 184 THR A O 1
ATOM 1450 N N . LYS A 1 185 ? -14.477 -0.739 24.714 1.00 97.94 185 LYS A N 1
ATOM 1451 C CA . LYS A 1 185 ? -14.980 -0.947 26.072 1.00 97.94 185 LYS A CA 1
ATOM 1452 C C . LYS A 1 185 ? -15.177 0.386 26.778 1.00 97.94 185 LYS A C 1
ATOM 1454 O O . LYS A 1 185 ? -14.233 1.167 26.887 1.00 97.94 185 LYS A O 1
ATOM 1459 N N . ASN A 1 186 ? -16.371 0.588 27.320 1.00 97.19 186 ASN A N 1
ATOM 1460 C CA . ASN A 1 186 ? -16.674 1.718 28.188 1.00 97.19 186 ASN A CA 1
ATOM 1461 C C . ASN A 1 186 ? -16.460 1.301 29.646 1.00 97.19 186 ASN A C 1
ATOM 1463 O O . ASN A 1 186 ? -16.932 0.254 30.094 1.00 97.19 186 ASN A O 1
ATOM 1467 N N . LEU A 1 187 ? -15.701 2.108 30.376 1.00 96.62 187 LEU A N 1
ATOM 1468 C CA . LEU A 1 187 ? -15.338 1.907 31.770 1.00 96.62 187 LEU A CA 1
ATOM 1469 C C . LEU A 1 187 ? -15.924 3.071 32.576 1.00 96.62 187 LEU A C 1
ATOM 1471 O O . LEU A 1 187 ? -15.267 4.109 32.708 1.00 96.62 187 LEU A O 1
ATOM 1475 N N . PRO A 1 188 ? -17.160 2.933 33.091 1.00 95.81 188 PRO A N 1
ATOM 1476 C CA . PRO A 1 188 ? -17.745 3.950 33.948 1.00 95.81 188 PRO A CA 1
ATOM 1477 C C . PRO A 1 188 ? -16.968 4.034 35.265 1.00 95.81 188 PRO A C 1
ATOM 1479 O O . PRO A 1 188 ? -16.583 3.022 35.856 1.00 95.81 188 PRO A O 1
ATOM 1482 N N . MET A 1 189 ? -16.748 5.255 35.736 1.00 93.50 189 MET A N 1
ATOM 1483 C CA . MET A 1 189 ? -16.068 5.572 36.989 1.00 93.50 189 MET A CA 1
ATOM 1484 C C . MET A 1 189 ? -16.907 6.581 37.776 1.00 93.50 189 MET A C 1
ATOM 1486 O O . MET A 1 189 ? -17.830 7.199 37.252 1.00 93.50 189 MET A O 1
ATOM 1490 N N . SER A 1 190 ? -16.582 6.798 39.049 1.00 92.69 190 SER A N 1
ATOM 1491 C CA . SER A 1 190 ? -17.323 7.756 39.884 1.00 92.69 190 SER A CA 1
ATOM 1492 C C . SER A 1 190 ? -17.200 9.215 39.423 1.00 92.69 190 SER A C 1
ATOM 1494 O O . SER A 1 190 ? -18.024 10.040 39.805 1.00 92.69 190 SER A O 1
ATOM 1496 N N . PHE A 1 191 ? -16.181 9.537 38.625 1.00 89.25 191 PHE A N 1
ATOM 1497 C CA . PHE A 1 191 ? -15.840 10.899 38.205 1.00 89.25 191 PHE A CA 1
ATOM 1498 C C . PHE A 1 191 ? -15.878 11.098 36.677 1.00 89.25 191 PHE A C 1
ATOM 1500 O O . PHE A 1 191 ? -15.422 12.127 36.182 1.00 89.25 191 PHE A O 1
ATOM 1507 N N . GLY A 1 192 ? -16.408 10.129 35.926 1.00 94.44 192 GLY A N 1
ATOM 1508 C CA . GLY A 1 192 ? -16.476 10.175 34.465 1.00 94.44 192 GLY A CA 1
ATOM 1509 C C . GLY A 1 192 ? -16.511 8.784 33.840 1.00 94.44 192 GLY A C 1
ATOM 1510 O O . GLY A 1 192 ? -16.811 7.796 34.506 1.00 94.44 192 GLY A O 1
ATOM 1511 N N . GLU A 1 193 ? -16.157 8.694 32.566 1.00 97.06 193 GLU A N 1
ATOM 1512 C CA . GLU A 1 193 ? -16.104 7.446 31.806 1.00 97.06 193 GLU A CA 1
ATOM 1513 C C . GLU A 1 193 ? -14.833 7.398 30.960 1.00 97.06 193 GLU A C 1
ATOM 1515 O O . GLU A 1 193 ? -14.496 8.369 30.286 1.00 97.06 193 GLU A O 1
ATOM 1520 N N . ILE A 1 194 ? -14.131 6.262 30.973 1.00 97.44 194 ILE A N 1
ATOM 1521 C CA . ILE A 1 194 ? -13.066 5.988 30.002 1.00 97.44 194 ILE A CA 1
ATOM 1522 C C . ILE A 1 194 ? -13.615 5.053 28.936 1.00 97.44 194 ILE A C 1
ATOM 1524 O O . ILE A 1 194 ? -13.953 3.904 29.217 1.00 97.44 194 ILE A O 1
ATOM 1528 N N . ARG A 1 195 ? -13.617 5.509 27.692 1.00 97.75 195 ARG A N 1
ATOM 1529 C CA . ARG A 1 195 ? -13.811 4.670 26.520 1.00 97.75 195 ARG A CA 1
ATOM 1530 C C . ARG A 1 195 ? -12.458 4.246 25.966 1.00 97.75 195 ARG A C 1
ATOM 1532 O O . ARG A 1 195 ? -11.710 5.051 25.414 1.00 97.75 195 ARG A O 1
ATOM 1539 N N . LEU A 1 196 ? -12.160 2.957 26.090 1.00 98.12 196 LEU A N 1
ATOM 1540 C CA . LEU A 1 196 ? -11.035 2.315 25.421 1.00 98.12 196 LEU A CA 1
ATOM 1541 C C . LEU A 1 196 ? -11.483 1.873 24.032 1.00 98.12 196 LEU A C 1
ATOM 1543 O O . LEU A 1 196 ? -12.501 1.198 23.896 1.00 98.12 196 LEU A O 1
ATOM 1547 N N . THR A 1 197 ? -10.720 2.227 23.005 1.00 98.38 197 THR A N 1
ATOM 1548 C CA . THR A 1 197 ? -10.864 1.679 21.653 1.00 98.38 197 THR A CA 1
ATOM 1549 C C . THR A 1 197 ? -9.502 1.227 21.157 1.00 98.38 197 THR A C 1
ATOM 1551 O O . THR A 1 197 ? -8.549 1.993 21.198 1.00 98.38 197 THR A O 1
ATOM 1554 N N . ASN A 1 198 ? -9.393 -0.011 20.693 1.00 98.50 198 ASN A N 1
ATOM 1555 C CA . ASN A 1 198 ? -8.206 -0.517 20.026 1.00 98.50 198 ASN A CA 1
ATOM 1556 C C . ASN A 1 198 ? -8.580 -1.005 18.632 1.00 98.50 198 ASN A C 1
ATOM 1558 O O . ASN A 1 198 ? -9.540 -1.761 18.488 1.00 98.50 198 ASN A O 1
ATOM 1562 N N . PHE A 1 199 ? -7.824 -0.570 17.632 1.00 98.31 199 PHE A N 1
ATOM 1563 C CA . PHE A 1 199 ? -7.844 -1.127 16.290 1.00 98.31 199 PHE A CA 1
ATOM 1564 C C . PHE A 1 199 ? -6.478 -1.748 16.024 1.00 98.31 199 PHE A C 1
ATOM 1566 O O . PHE A 1 199 ? -5.462 -1.059 16.071 1.00 98.31 199 PHE A O 1
ATOM 1573 N N . PHE A 1 200 ? -6.451 -3.049 15.788 1.00 98.44 200 PHE A N 1
ATOM 1574 C CA . PHE A 1 200 ? -5.262 -3.826 15.481 1.00 98.44 200 PHE A CA 1
ATOM 1575 C C . PHE A 1 200 ? -5.439 -4.448 14.102 1.00 98.44 200 PHE A C 1
ATOM 1577 O O . PHE A 1 200 ? -6.467 -5.060 13.842 1.00 98.44 200 PHE A O 1
ATOM 1584 N N . SER A 1 201 ? -4.436 -4.324 13.245 1.00 98.19 201 SER A N 1
ATOM 1585 C CA . SER A 1 201 ? -4.402 -4.972 11.939 1.00 98.19 201 SER A CA 1
ATOM 1586 C C . SER A 1 201 ? -3.143 -5.818 11.835 1.00 98.19 201 SER A C 1
ATOM 1588 O O . SER A 1 201 ? -2.051 -5.355 12.179 1.00 98.19 201 SER A O 1
ATOM 1590 N N . TYR A 1 202 ? -3.308 -7.054 11.375 1.00 98.38 202 TYR A N 1
ATOM 1591 C CA . TYR A 1 202 ? -2.228 -7.979 11.066 1.00 98.38 202 TYR A CA 1
ATOM 1592 C C . TYR A 1 202 ? -2.296 -8.394 9.599 1.00 98.38 202 TYR A C 1
ATOM 1594 O O . TYR A 1 202 ? -3.243 -9.052 9.157 1.00 98.38 202 TYR A O 1
ATOM 1602 N N . LEU A 1 203 ? -1.256 -8.047 8.851 1.00 98.38 203 LEU A N 1
ATOM 1603 C CA . LEU A 1 203 ? -1.079 -8.429 7.463 1.00 98.38 203 LEU A CA 1
ATOM 1604 C C . LEU A 1 203 ? -0.398 -9.798 7.401 1.00 98.38 203 LEU A C 1
ATOM 1606 O O . LEU A 1 203 ? 0.784 -9.937 7.700 1.00 98.38 203 LEU A O 1
ATOM 1610 N N . HIS A 1 204 ? -1.130 -10.822 6.972 1.00 97.88 204 HIS A N 1
ATOM 1611 C CA . HIS A 1 204 ? -0.593 -12.175 6.836 1.00 97.88 204 HIS A CA 1
ATOM 1612 C C . HIS A 1 204 ? 0.095 -12.401 5.484 1.00 97.88 204 HIS A C 1
ATOM 1614 O O . HIS A 1 204 ? 1.094 -13.117 5.400 1.00 97.88 204 HIS A O 1
ATOM 1620 N N . LYS A 1 205 ? -0.433 -11.795 4.415 1.00 97.69 205 LYS A N 1
ATOM 1621 C CA . LYS A 1 205 ? 0.108 -11.917 3.059 1.00 97.69 205 LYS A CA 1
ATOM 1622 C C . LYS A 1 205 ? -0.125 -10.629 2.276 1.00 97.69 205 LYS A C 1
ATOM 1624 O O . LYS A 1 205 ? -1.222 -10.085 2.314 1.00 97.69 205 LYS A O 1
ATOM 1629 N N . ASN A 1 206 ? 0.883 -10.204 1.522 1.00 96.19 206 ASN A N 1
ATOM 1630 C CA . ASN A 1 206 ? 0.760 -9.225 0.445 1.00 96.19 206 ASN A CA 1
ATOM 1631 C C . ASN A 1 206 ? 1.703 -9.662 -0.678 1.00 96.19 206 ASN A C 1
ATOM 1633 O O . ASN A 1 206 ? 2.904 -9.415 -0.605 1.00 96.19 206 ASN A O 1
ATOM 1637 N N . ASN A 1 207 ? 1.177 -10.379 -1.667 1.00 95.00 207 ASN A N 1
ATOM 1638 C CA . ASN A 1 207 ? 1.975 -10.980 -2.731 1.00 95.00 207 ASN A CA 1
ATOM 1639 C C . ASN A 1 207 ? 1.627 -10.356 -4.076 1.00 95.00 207 ASN A C 1
ATOM 1641 O O . ASN A 1 207 ? 0.458 -10.340 -4.459 1.00 95.00 207 ASN A O 1
ATOM 1645 N N . ILE A 1 208 ? 2.644 -9.913 -4.813 1.00 90.12 208 ILE A N 1
ATOM 1646 C CA . ILE A 1 208 ? 2.504 -9.297 -6.137 1.00 90.12 208 ILE A CA 1
ATOM 1647 C C . ILE A 1 208 ? 3.231 -10.162 -7.168 1.00 90.12 208 ILE A C 1
ATOM 1649 O O . ILE A 1 208 ? 4.362 -10.599 -6.959 1.00 90.12 208 ILE A O 1
ATOM 1653 N N . LYS A 1 209 ? 2.590 -10.429 -8.304 1.00 87.44 209 LYS A N 1
ATOM 1654 C CA . LYS A 1 209 ? 3.136 -11.264 -9.379 1.00 87.44 209 LYS A CA 1
ATOM 1655 C C . LYS A 1 209 ? 2.962 -10.603 -10.745 1.00 87.44 209 LYS A C 1
ATOM 1657 O O . LYS A 1 209 ? 1.960 -10.872 -11.396 1.00 87.44 209 LYS A O 1
ATOM 1662 N N . LEU A 1 210 ? 3.934 -9.799 -11.187 1.00 80.25 210 LEU A N 1
ATOM 1663 C CA . LEU A 1 210 ? 3.832 -8.923 -12.372 1.00 80.25 210 LEU A CA 1
ATOM 1664 C C . LEU A 1 210 ? 3.298 -9.597 -13.637 1.00 80.25 210 LEU A C 1
ATOM 1666 O O . LEU A 1 210 ? 2.457 -9.016 -14.320 1.00 80.25 210 LEU A O 1
ATOM 1670 N N . PHE A 1 211 ? 3.744 -10.820 -13.928 1.00 74.88 211 PHE A N 1
ATOM 1671 C CA . PHE A 1 211 ? 3.330 -11.564 -15.114 1.00 74.88 211 PHE A CA 1
ATOM 1672 C C . PHE A 1 211 ? 2.998 -13.017 -14.764 1.00 74.88 211 PHE A C 1
ATOM 1674 O O . PHE A 1 211 ? 3.541 -13.562 -13.802 1.00 74.88 211 PHE A O 1
ATOM 1681 N N . PRO A 1 212 ? 2.170 -13.714 -15.565 1.00 72.38 212 PRO A N 1
ATOM 1682 C CA . PRO A 1 212 ? 1.844 -15.122 -15.326 1.00 72.38 212 PRO A CA 1
ATOM 1683 C C . PRO A 1 212 ? 3.067 -16.036 -15.140 1.00 72.38 212 PRO A C 1
ATOM 1685 O O . PRO A 1 212 ? 3.002 -16.972 -14.341 1.00 72.38 212 PRO A O 1
ATOM 1688 N N . ASN A 1 213 ? 4.186 -15.723 -15.802 1.00 74.75 213 ASN A N 1
ATOM 1689 C CA . ASN A 1 213 ? 5.434 -16.488 -15.741 1.00 74.75 213 ASN A CA 1
ATOM 1690 C C . ASN A 1 213 ? 6.530 -15.840 -14.871 1.00 74.75 213 ASN A C 1
ATOM 1692 O O . ASN A 1 213 ? 7.634 -16.373 -14.815 1.00 74.75 213 ASN A O 1
ATOM 1696 N N . SER A 1 214 ? 6.263 -14.712 -14.199 1.00 76.94 214 SER A N 1
ATOM 1697 C CA . SER A 1 214 ? 7.234 -14.107 -13.279 1.00 76.94 214 SER A CA 1
ATOM 1698 C C . SER A 1 214 ? 7.236 -14.814 -11.923 1.00 76.94 214 SER A C 1
ATOM 1700 O O . SER A 1 214 ? 6.273 -15.496 -11.551 1.00 76.94 214 SER A O 1
ATOM 1702 N N . SER A 1 215 ? 8.295 -14.599 -11.144 1.00 84.25 215 SER A N 1
ATOM 1703 C CA . SER A 1 215 ? 8.299 -14.924 -9.719 1.00 84.25 215 SER A CA 1
ATOM 1704 C C . SER A 1 215 ? 7.212 -14.140 -8.970 1.00 84.25 215 SER A C 1
ATOM 1706 O O . SER A 1 215 ? 6.747 -13.080 -9.409 1.00 84.25 215 SER A O 1
ATOM 1708 N N . VAL A 1 216 ? 6.779 -14.705 -7.842 1.00 89.31 216 VAL A N 1
ATOM 1709 C CA . VAL A 1 216 ? 5.950 -14.003 -6.859 1.00 89.31 216 VAL A CA 1
ATOM 1710 C C . VAL A 1 216 ? 6.874 -13.168 -5.981 1.00 89.31 216 VAL A C 1
ATOM 1712 O O . VAL A 1 216 ? 7.909 -13.659 -5.540 1.00 89.31 216 VAL A O 1
ATOM 1715 N N . ASN A 1 217 ? 6.490 -11.923 -5.727 1.00 88.81 217 ASN A N 1
ATOM 1716 C CA . ASN A 1 217 ? 7.198 -11.009 -4.846 1.00 88.81 217 ASN A CA 1
ATOM 1717 C C . ASN A 1 217 ? 6.402 -10.872 -3.551 1.00 88.81 217 ASN A C 1
ATOM 1719 O O . ASN A 1 217 ? 5.228 -10.493 -3.570 1.00 88.81 217 ASN A O 1
ATOM 1723 N N . GLU A 1 218 ? 7.036 -11.224 -2.438 1.00 94.25 218 GLU A N 1
ATOM 1724 C CA . GLU A 1 218 ? 6.459 -11.129 -1.099 1.00 94.25 218 GLU A CA 1
ATOM 1725 C C . GLU A 1 218 ? 6.707 -9.729 -0.541 1.00 94.25 218 GLU A C 1
ATOM 1727 O O . GLU A 1 218 ? 7.839 -9.396 -0.183 1.00 94.25 218 GLU A O 1
ATOM 1732 N N . CYS A 1 219 ? 5.642 -8.931 -0.483 1.00 93.25 219 CYS A N 1
ATOM 1733 C CA . CYS A 1 219 ? 5.648 -7.520 -0.100 1.00 93.25 219 CYS A CA 1
ATOM 1734 C C . CYS A 1 219 ? 5.132 -7.258 1.320 1.00 93.25 219 CYS A C 1
ATOM 1736 O O . CYS A 1 219 ? 5.055 -6.110 1.750 1.00 93.25 219 CYS A O 1
ATOM 1738 N N . LYS A 1 220 ? 4.778 -8.307 2.072 1.00 96.38 220 LYS A N 1
ATOM 1739 C CA . LYS A 1 220 ? 4.513 -8.191 3.512 1.00 96.38 220 LYS A CA 1
ATOM 1740 C C . LYS A 1 220 ? 5.782 -7.718 4.224 1.00 96.38 220 LYS A C 1
ATOM 1742 O O . LYS A 1 220 ? 6.838 -8.306 4.013 1.00 96.38 220 LYS A O 1
ATOM 1747 N N . GLY A 1 221 ? 5.660 -6.681 5.051 1.00 95.31 221 GLY A N 1
ATOM 1748 C CA . GLY A 1 221 ? 6.785 -6.106 5.784 1.00 95.31 221 GLY A CA 1
ATOM 1749 C C . GLY A 1 221 ? 7.787 -5.381 4.886 1.00 95.31 221 GLY A C 1
ATOM 1750 O O . GLY A 1 221 ? 8.901 -5.132 5.326 1.00 95.31 221 GLY A O 1
ATOM 1751 N N . LYS A 1 222 ? 7.431 -5.058 3.635 1.00 92.50 222 LYS A N 1
ATOM 1752 C CA . LYS A 1 222 ? 8.342 -4.422 2.677 1.00 92.50 222 LYS A CA 1
ATOM 1753 C C . LYS A 1 222 ? 7.739 -3.198 2.011 1.00 92.50 222 LYS A C 1
ATOM 1755 O O . LYS A 1 222 ? 6.527 -2.974 2.059 1.00 92.50 222 LYS A O 1
ATOM 1760 N N . TYR A 1 223 ? 8.610 -2.410 1.398 1.00 87.50 223 TYR A N 1
ATOM 1761 C CA . TYR A 1 223 ? 8.254 -1.229 0.622 1.00 87.50 223 TYR A CA 1
ATOM 1762 C C . TYR A 1 223 ? 9.245 -1.003 -0.530 1.00 87.50 223 TYR A C 1
ATOM 1764 O O . TYR A 1 223 ? 10.201 -1.770 -0.674 1.00 87.50 223 TYR A O 1
ATOM 1772 N N . GLU A 1 224 ? 8.987 0.013 -1.355 1.00 78.88 224 GLU A N 1
ATOM 1773 C CA . GLU A 1 224 ? 9.687 0.318 -2.610 1.00 78.88 224 GLU A CA 1
ATOM 1774 C C . GLU A 1 224 ? 9.576 -0.787 -3.665 1.00 78.88 224 GLU A C 1
ATOM 1776 O O . GLU A 1 224 ? 8.965 -1.846 -3.493 1.00 78.88 224 GLU A O 1
ATOM 1781 N N . ASN A 1 225 ? 10.156 -0.500 -4.821 1.00 77.00 225 ASN A N 1
ATOM 1782 C CA . ASN A 1 225 ? 10.125 -1.342 -5.994 1.00 77.00 225 ASN A CA 1
ATOM 1783 C C . ASN A 1 225 ? 8.705 -1.798 -6.374 1.00 77.00 225 ASN A C 1
ATOM 1785 O O . ASN A 1 225 ? 7.734 -1.041 -6.349 1.00 77.00 225 ASN A O 1
ATOM 1789 N N . ILE A 1 226 ? 8.572 -3.087 -6.664 1.00 77.62 226 ILE A N 1
ATOM 1790 C CA . ILE A 1 226 ? 7.304 -3.748 -6.932 1.00 77.62 226 ILE A CA 1
ATOM 1791 C C . ILE A 1 226 ? 6.315 -3.664 -5.758 1.00 77.62 226 ILE A C 1
ATOM 1793 O O . ILE A 1 226 ? 5.108 -3.734 -5.979 1.00 77.62 226 ILE A O 1
ATOM 1797 N N . CYS A 1 227 ? 6.808 -3.523 -4.524 1.00 83.25 227 CYS A N 1
ATOM 1798 C CA . CYS A 1 227 ? 5.979 -3.481 -3.324 1.00 83.25 227 CYS A CA 1
ATOM 1799 C C . CYS A 1 227 ? 5.347 -2.106 -3.094 1.00 83.25 227 CYS A C 1
ATOM 1801 O O . CYS A 1 227 ? 4.288 -2.024 -2.472 1.00 83.25 227 CYS A O 1
ATOM 1803 N N . GLY A 1 228 ? 5.930 -1.046 -3.660 1.00 81.19 228 GLY A N 1
ATOM 1804 C CA . GLY A 1 228 ? 5.377 0.302 -3.624 1.00 81.19 228 GLY A CA 1
ATOM 1805 C C . GLY A 1 228 ? 5.311 0.864 -2.204 1.00 81.19 228 GLY A C 1
ATOM 1806 O O . GLY A 1 228 ? 6.329 0.983 -1.525 1.00 81.19 228 GLY A O 1
ATOM 1807 N N . LEU A 1 229 ? 4.109 1.240 -1.758 1.00 83.38 229 LEU A N 1
ATOM 1808 C CA . LEU A 1 229 ? 3.909 1.829 -0.432 1.00 83.38 229 LEU A CA 1
ATOM 1809 C C . LEU A 1 229 ? 4.256 0.835 0.689 1.00 83.38 229 LEU A C 1
ATOM 1811 O O . LEU A 1 229 ? 3.980 -0.362 0.554 1.00 83.38 229 LEU A O 1
ATOM 1815 N N . PRO A 1 230 ? 4.774 1.320 1.833 1.00 87.69 230 PRO A N 1
ATOM 1816 C CA . PRO A 1 230 ? 5.063 0.436 2.942 1.00 87.69 230 PRO A CA 1
ATOM 1817 C C . PRO A 1 230 ? 3.864 -0.361 3.431 1.00 87.69 230 PRO A C 1
ATOM 1819 O O . PRO A 1 230 ? 2.777 0.175 3.644 1.00 87.69 230 PRO A O 1
ATOM 1822 N N . SER A 1 231 ? 4.107 -1.655 3.635 1.00 92.12 231 SER A N 1
ATOM 1823 C CA . SER A 1 231 ? 3.115 -2.635 4.076 1.00 92.12 231 SER A CA 1
ATOM 1824 C C . SER A 1 231 ? 3.536 -3.283 5.406 1.00 92.12 231 SER A C 1
ATOM 1826 O O . SER A 1 231 ? 3.940 -4.450 5.394 1.00 92.12 231 SER A O 1
ATOM 1828 N N . PRO A 1 232 ? 3.489 -2.558 6.547 1.00 94.19 232 PRO A N 1
ATOM 1829 C CA . PRO A 1 232 ? 3.847 -3.111 7.853 1.00 94.19 232 PRO A CA 1
ATOM 1830 C C . PRO A 1 232 ? 3.041 -4.367 8.177 1.00 94.19 232 PRO A C 1
ATOM 1832 O O . PRO A 1 232 ? 1.855 -4.450 7.850 1.00 94.19 232 PRO A O 1
ATOM 1835 N N . GLU A 1 233 ? 3.672 -5.329 8.850 1.00 96.62 233 GLU A N 1
ATOM 1836 C CA . GLU A 1 233 ? 2.978 -6.554 9.260 1.00 96.62 233 GLU A CA 1
ATOM 1837 C C . GLU A 1 233 ? 1.922 -6.274 10.325 1.00 96.62 233 GLU A C 1
ATOM 1839 O O . GLU A 1 233 ? 0.851 -6.876 10.308 1.00 96.62 233 GLU A O 1
ATOM 1844 N N . ILE A 1 234 ? 2.225 -5.356 11.243 1.00 97.44 234 ILE A N 1
ATOM 1845 C CA . ILE A 1 234 ? 1.343 -4.973 12.337 1.00 97.44 234 ILE A CA 1
ATOM 1846 C C . ILE A 1 234 ? 1.123 -3.465 12.312 1.00 97.44 234 ILE A C 1
ATOM 1848 O O . ILE A 1 234 ? 2.059 -2.668 12.216 1.00 97.44 234 ILE A O 1
ATOM 1852 N N . GLN A 1 235 ? -0.138 -3.077 12.467 1.00 96.44 235 GLN A N 1
ATOM 1853 C CA . GLN A 1 235 ? -0.533 -1.703 12.743 1.00 96.44 235 GLN A CA 1
ATOM 1854 C C . GLN A 1 235 ? -1.482 -1.703 13.937 1.00 96.44 235 GLN A C 1
ATOM 1856 O O . GLN A 1 235 ? -2.365 -2.556 14.043 1.00 96.44 235 GLN A O 1
ATOM 1861 N N . ASN A 1 236 ? -1.306 -0.764 14.862 1.00 97.56 236 ASN A N 1
ATOM 1862 C CA . ASN A 1 236 ? -2.197 -0.641 16.009 1.00 97.56 236 ASN A CA 1
ATOM 1863 C C . ASN A 1 236 ? -2.503 0.817 16.322 1.00 97.56 236 ASN A C 1
ATOM 1865 O O . ASN A 1 236 ? -1.612 1.658 16.289 1.00 97.56 236 ASN A O 1
ATOM 1869 N N . ILE A 1 237 ? -3.752 1.104 16.671 1.00 97.31 237 ILE A N 1
ATOM 1870 C CA . ILE A 1 237 ? -4.168 2.381 17.240 1.00 97.31 237 ILE A CA 1
ATOM 1871 C C . ILE A 1 237 ? -4.942 2.078 18.516 1.00 97.31 237 ILE A C 1
ATOM 1873 O O . ILE A 1 237 ? -6.032 1.507 18.479 1.00 97.31 237 ILE A O 1
ATOM 1877 N N . LEU A 1 238 ? -4.374 2.460 19.655 1.00 98.06 238 LEU A N 1
ATOM 1878 C CA . LEU A 1 238 ? -5.026 2.434 20.954 1.00 98.06 238 LEU A CA 1
ATOM 1879 C C . LEU A 1 238 ? -5.453 3.851 21.326 1.00 98.06 238 LEU A C 1
ATOM 1881 O O . LEU A 1 238 ? -4.611 4.717 21.533 1.00 98.06 238 LEU A O 1
ATOM 1885 N N . SER A 1 239 ? -6.753 4.070 21.471 1.00 97.81 239 SER A N 1
ATOM 1886 C CA . SER A 1 239 ? -7.326 5.326 21.936 1.00 97.81 239 SER A CA 1
ATOM 1887 C C . SER A 1 239 ? -7.964 5.157 23.311 1.00 97.81 239 SER A C 1
ATOM 1889 O O . SER A 1 239 ? -8.788 4.266 23.532 1.00 97.81 239 SER A O 1
ATOM 1891 N N . LEU A 1 240 ? -7.592 6.038 24.232 1.00 97.94 240 LEU A N 1
ATOM 1892 C CA . LEU A 1 240 ? -8.217 6.204 25.536 1.00 97.94 240 LEU A CA 1
ATOM 1893 C C . LEU A 1 240 ? -8.920 7.556 25.534 1.00 97.94 240 LEU A C 1
ATOM 1895 O O . LEU A 1 240 ? -8.273 8.596 25.645 1.00 97.94 240 LEU A O 1
ATOM 1899 N N . ASN A 1 241 ? -10.240 7.534 25.389 1.00 97.50 241 ASN A N 1
ATOM 1900 C CA . ASN A 1 241 ? -11.064 8.728 25.457 1.00 97.50 241 ASN A CA 1
ATOM 1901 C C . ASN A 1 241 ? -11.686 8.819 26.847 1.00 97.50 241 ASN A C 1
ATOM 1903 O O . ASN A 1 241 ? -12.492 7.981 27.235 1.00 97.50 241 ASN A O 1
ATOM 1907 N N . PHE A 1 242 ? -11.268 9.811 27.615 1.00 97.75 242 PHE A N 1
ATOM 1908 C CA . PHE A 1 242 ? -11.774 10.071 28.945 1.00 97.75 242 PHE A CA 1
ATOM 1909 C C . PHE A 1 242 ? -12.761 11.231 28.891 1.00 97.75 242 PHE A C 1
ATOM 1911 O O . PHE A 1 242 ? -12.376 12.330 28.504 1.00 97.75 242 PHE A O 1
ATOM 1918 N N . ILE A 1 243 ? -14.008 10.988 29.284 1.00 96.38 243 ILE A N 1
ATOM 1919 C CA . ILE A 1 243 ? -15.089 11.975 29.344 1.00 96.38 243 ILE A CA 1
ATOM 1920 C C . ILE A 1 243 ? -15.393 12.244 30.815 1.00 96.38 243 ILE A C 1
ATOM 1922 O O . ILE A 1 243 ? -15.633 11.318 31.591 1.00 96.38 243 ILE A O 1
ATOM 1926 N N . TYR A 1 244 ? -15.352 13.507 31.219 1.00 96.25 244 TYR A N 1
ATOM 1927 C CA . TYR A 1 244 ? -15.475 13.924 32.612 1.00 96.25 244 TYR A CA 1
ATOM 1928 C C . TYR A 1 244 ? -16.000 15.352 32.708 1.00 96.25 244 TYR A C 1
ATOM 1930 O O . TYR A 1 244 ? -16.247 16.007 31.700 1.00 96.25 244 TYR A O 1
ATOM 1938 N N . LYS A 1 245 ? -16.180 15.843 33.935 1.00 93.62 245 LYS A N 1
ATOM 1939 C CA . LYS A 1 245 ? -16.580 17.230 34.174 1.00 93.62 245 LYS A CA 1
ATOM 1940 C C . LYS A 1 245 ? -15.469 18.014 34.852 1.00 93.62 245 LYS A C 1
ATOM 1942 O O . LYS A 1 245 ? -14.855 17.533 35.805 1.00 93.62 245 LYS A O 1
ATOM 1947 N N . ILE A 1 246 ? -15.248 19.239 34.388 1.00 91.94 246 ILE A N 1
ATOM 1948 C CA . ILE A 1 246 ? -14.433 20.244 35.076 1.00 91.94 246 ILE A CA 1
ATOM 1949 C C . ILE A 1 246 ? -15.403 21.296 35.609 1.00 91.94 246 ILE A C 1
ATOM 1951 O O . ILE A 1 246 ? -15.937 22.110 34.857 1.00 91.94 246 ILE A O 1
ATOM 1955 N N . SER A 1 247 ? -15.662 21.268 36.917 1.00 89.62 247 SER A N 1
ATOM 1956 C CA . SER A 1 247 ? -16.748 22.042 37.534 1.00 89.62 247 SER A CA 1
ATOM 1957 C C . SER A 1 247 ? -18.106 21.689 36.901 1.00 89.62 247 SER A C 1
ATOM 1959 O O . SER A 1 247 ? -18.581 20.571 37.084 1.00 89.62 247 SER A O 1
ATOM 1961 N N . ASN A 1 248 ? -18.714 22.607 36.142 1.00 89.75 248 ASN A N 1
ATOM 1962 C CA . ASN A 1 248 ? -20.002 22.398 35.470 1.00 89.75 248 ASN A CA 1
ATOM 1963 C C . ASN A 1 248 ? -19.862 22.123 33.964 1.00 89.75 248 ASN A C 1
ATOM 1965 O O . ASN A 1 248 ? -20.876 21.954 33.294 1.00 89.75 248 ASN A O 1
ATOM 1969 N N . PHE A 1 249 ? -18.635 22.094 33.446 1.00 92.81 249 PHE A N 1
ATOM 1970 C CA . PHE A 1 249 ? -18.348 21.976 32.020 1.00 92.81 249 PHE A CA 1
ATOM 1971 C C . PHE A 1 249 ? -18.011 20.541 31.651 1.00 92.81 249 PHE A C 1
ATOM 1973 O O . PHE A 1 249 ? -17.275 19.871 32.385 1.00 92.81 249 PHE A O 1
ATOM 1980 N N . ASP A 1 250 ? -18.538 20.081 30.520 1.00 93.12 250 ASP A N 1
ATOM 1981 C CA . ASP A 1 250 ? -18.193 18.777 29.974 1.00 93.12 250 ASP A CA 1
ATOM 1982 C C . ASP A 1 250 ? -16.821 18.868 29.308 1.00 93.12 250 ASP A C 1
ATOM 1984 O O . ASP A 1 250 ? -16.530 19.781 28.538 1.00 93.12 250 ASP A O 1
ATOM 1988 N N . ALA A 1 251 ? -15.942 17.943 29.666 1.00 95.69 251 ALA A N 1
ATOM 1989 C CA . ALA A 1 251 ? -14.576 17.889 29.192 1.00 95.69 251 ALA A CA 1
ATOM 1990 C C . ALA A 1 251 ? -14.256 16.487 28.683 1.00 95.69 251 ALA A C 1
ATOM 1992 O O . ALA A 1 251 ? -14.742 15.477 29.197 1.00 95.69 251 ALA A O 1
ATOM 1993 N N . SER A 1 252 ? -13.393 16.422 27.678 1.00 96.62 252 SER A N 1
ATOM 1994 C CA . SER A 1 252 ? -12.847 15.171 27.188 1.00 96.62 252 SER A CA 1
ATOM 1995 C C . SER A 1 252 ? -11.349 15.277 26.956 1.00 96.62 252 SER A C 1
ATOM 1997 O O . SER A 1 252 ? -10.837 16.297 26.503 1.00 96.62 252 SER A O 1
ATOM 1999 N N . THR A 1 253 ? -10.633 14.207 27.279 1.00 97.31 253 THR A N 1
ATOM 2000 C CA . THR A 1 253 ? -9.226 14.029 26.920 1.00 97.31 253 THR A CA 1
ATOM 2001 C C . THR A 1 253 ? -9.093 12.732 26.144 1.00 97.31 253 THR A C 1
ATOM 2003 O O . THR A 1 253 ? -9.477 11.675 26.631 1.00 97.31 253 THR A O 1
ATOM 2006 N N . ASN A 1 254 ? -8.531 12.794 24.946 1.00 97.38 254 ASN A N 1
ATOM 2007 C CA . ASN A 1 254 ? -8.166 11.638 24.152 1.00 97.38 254 ASN A CA 1
ATOM 2008 C C . ASN A 1 254 ? -6.650 11.462 24.159 1.00 97.38 254 ASN A C 1
ATOM 2010 O O . ASN A 1 254 ? -5.921 12.392 23.823 1.00 97.38 254 ASN A O 1
ATOM 2014 N N . LEU A 1 255 ? -6.192 10.257 24.476 1.00 97.69 255 LEU A N 1
ATOM 2015 C CA . LEU A 1 255 ? -4.828 9.809 24.222 1.00 97.69 255 LEU A CA 1
ATOM 2016 C C . LEU A 1 255 ? -4.868 8.753 23.127 1.00 97.69 255 LEU A C 1
ATOM 2018 O O . LEU A 1 255 ? -5.586 7.767 23.269 1.00 97.69 255 LEU A O 1
ATOM 2022 N N . SER A 1 256 ? -4.104 8.946 22.058 1.00 96.88 256 SER A N 1
ATOM 2023 C CA . SER A 1 256 ? -3.987 7.997 20.955 1.00 96.88 256 SER A CA 1
ATOM 2024 C C . SER A 1 256 ? -2.545 7.530 20.831 1.00 96.88 256 SER A C 1
ATOM 2026 O O . SER A 1 256 ? -1.649 8.334 20.590 1.00 96.88 256 SER A O 1
ATOM 2028 N N . LEU A 1 257 ? -2.319 6.233 21.011 1.00 96.50 257 LEU A N 1
ATOM 2029 C CA . LEU A 1 257 ? -1.045 5.581 20.755 1.00 96.50 257 LEU A CA 1
ATOM 2030 C C . LEU A 1 257 ? -1.162 4.785 19.459 1.00 96.50 257 LEU A C 1
ATOM 2032 O O . LEU A 1 257 ? -1.879 3.788 19.395 1.00 96.50 257 LEU A O 1
ATOM 2036 N N . ARG A 1 258 ? -0.435 5.217 18.437 1.00 94.81 258 ARG A N 1
ATOM 2037 C CA . ARG A 1 258 ? -0.323 4.536 17.150 1.00 94.81 258 ARG A CA 1
ATOM 2038 C C . ARG A 1 258 ? 1.010 3.808 17.081 1.00 94.81 258 ARG A C 1
ATOM 2040 O O . ARG A 1 258 ? 2.037 4.404 17.377 1.00 94.81 258 ARG A O 1
ATOM 2047 N N . TYR A 1 259 ? 0.990 2.550 16.672 1.00 94.56 259 TYR A N 1
ATOM 2048 C CA . TYR A 1 259 ? 2.156 1.715 16.420 1.00 94.56 259 TYR A CA 1
ATOM 2049 C C . TYR A 1 259 ? 2.158 1.266 14.965 1.00 94.56 259 TYR A C 1
ATOM 2051 O O . TYR A 1 259 ? 1.128 0.830 14.445 1.00 94.56 259 TYR A O 1
ATOM 2059 N N . LEU A 1 260 ? 3.327 1.349 14.344 1.00 93.31 260 LEU A N 1
ATOM 2060 C CA . LEU A 1 260 ? 3.600 0.790 13.032 1.00 93.31 260 LEU A CA 1
ATOM 2061 C C . LEU A 1 260 ? 4.845 -0.083 13.136 1.00 93.31 260 LEU A C 1
ATOM 2063 O O . LEU A 1 260 ? 5.867 0.339 13.691 1.00 93.31 260 LEU A O 1
ATOM 2067 N N . ASP A 1 261 ? 4.734 -1.306 12.631 1.00 95.38 261 ASP A N 1
ATOM 2068 C CA . ASP A 1 261 ? 5.841 -2.251 12.613 1.00 95.38 261 ASP A CA 1
ATOM 2069 C C . ASP A 1 261 ? 6.939 -1.834 11.623 1.00 95.38 261 ASP A C 1
ATOM 2071 O O . ASP A 1 261 ? 6.737 -0.974 10.760 1.00 95.38 261 ASP A O 1
ATOM 2075 N N . SER A 1 262 ? 8.121 -2.431 11.763 1.00 94.56 262 SER A N 1
ATOM 2076 C CA . SER A 1 262 ? 9.220 -2.206 10.829 1.00 94.56 262 SER A CA 1
ATOM 2077 C C . SER A 1 262 ? 8.869 -2.665 9.418 1.00 94.56 262 SER A C 1
ATOM 2079 O O . SER A 1 262 ? 8.120 -3.624 9.227 1.00 94.56 262 SER A O 1
ATOM 2081 N N . VAL A 1 263 ? 9.471 -2.005 8.432 1.00 92.88 263 VAL A N 1
ATOM 2082 C CA . VAL A 1 263 ? 9.428 -2.424 7.031 1.00 92.88 263 VAL A CA 1
ATOM 2083 C C . VAL A 1 263 ? 10.827 -2.423 6.432 1.00 92.88 263 VAL A C 1
ATOM 2085 O O . VAL A 1 263 ? 11.653 -1.555 6.727 1.00 92.88 263 VAL A O 1
ATOM 2088 N N . GLU A 1 264 ? 11.088 -3.394 5.571 1.00 92.25 264 GLU A N 1
ATOM 2089 C CA . GLU A 1 264 ? 12.338 -3.524 4.836 1.00 92.25 264 GLU A CA 1
ATOM 2090 C C . GLU A 1 264 ? 12.231 -2.865 3.461 1.00 92.25 264 GLU A C 1
ATOM 2092 O O . GLU A 1 264 ? 11.217 -2.979 2.765 1.00 92.25 264 GLU A O 1
ATOM 2097 N N . ASP A 1 265 ? 13.291 -2.174 3.065 1.00 86.19 265 ASP A N 1
ATOM 2098 C CA . ASP A 1 265 ? 13.420 -1.640 1.716 1.00 86.19 265 ASP A CA 1
ATOM 2099 C C . ASP A 1 265 ? 13.725 -2.789 0.745 1.00 86.19 265 ASP A C 1
ATOM 2101 O O . ASP A 1 265 ? 14.668 -3.557 0.946 1.00 86.19 265 ASP A O 1
ATOM 2105 N N . SER A 1 266 ? 12.917 -2.919 -0.309 1.00 83.19 266 SER A N 1
ATOM 2106 C CA . SER A 1 266 ? 13.089 -3.965 -1.324 1.00 83.19 266 SER A CA 1
ATOM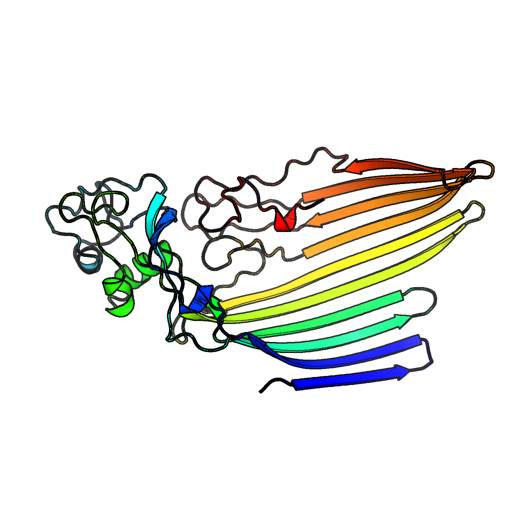 2107 C C . SER A 1 266 ? 14.260 -3.700 -2.282 1.00 83.19 266 SER A C 1
ATOM 2109 O O . SER A 1 266 ? 14.531 -4.541 -3.140 1.00 83.19 266 SER A O 1
ATOM 2111 N N . ASN A 1 267 ? 14.928 -2.544 -2.192 1.00 74.62 267 ASN A N 1
A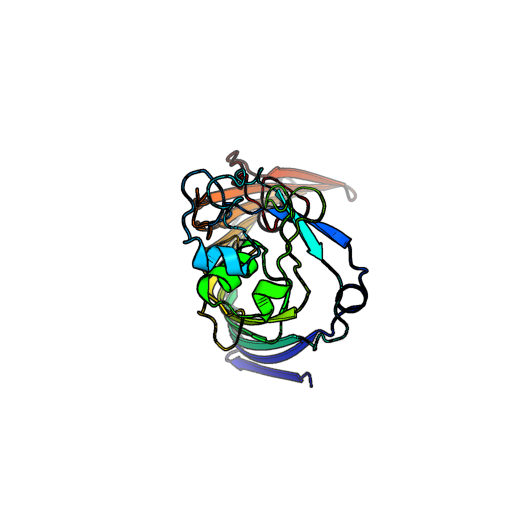TOM 2112 C CA . ASN A 1 267 ? 16.101 -2.216 -2.998 1.00 74.62 267 ASN A CA 1
ATOM 2113 C C . ASN A 1 267 ? 17.267 -3.174 -2.711 1.00 74.62 267 ASN A C 1
ATOM 2115 O O . ASN A 1 267 ? 17.619 -3.459 -1.568 1.00 74.62 267 ASN A O 1
ATOM 2119 N N . LEU A 1 268 ? 17.929 -3.640 -3.774 1.00 69.75 268 LEU A N 1
ATOM 2120 C CA . LEU A 1 268 ? 19.127 -4.483 -3.653 1.00 69.75 268 LEU A CA 1
ATOM 2121 C C . LEU A 1 268 ? 20.379 -3.672 -3.287 1.00 69.75 268 LEU A C 1
ATOM 2123 O O . LEU A 1 268 ? 21.355 -4.235 -2.789 1.00 69.75 268 LEU A O 1
ATOM 2127 N N . THR A 1 269 ? 20.360 -2.362 -3.540 1.00 65.69 269 THR A N 1
ATOM 2128 C CA . THR A 1 269 ? 21.507 -1.473 -3.343 1.00 65.69 269 THR A CA 1
ATOM 2129 C C . THR A 1 269 ? 21.161 -0.416 -2.303 1.00 65.69 269 THR A C 1
ATOM 2131 O O . THR A 1 269 ? 20.197 0.316 -2.471 1.00 65.69 269 THR A O 1
ATOM 2134 N N . ASN A 1 270 ? 21.973 -0.320 -1.245 1.00 71.25 270 ASN A N 1
ATOM 2135 C CA . ASN A 1 270 ? 21.809 0.636 -0.140 1.00 71.25 270 ASN A CA 1
ATOM 2136 C C . ASN A 1 270 ? 20.379 0.694 0.456 1.00 71.25 270 ASN A C 1
ATOM 2138 O O . ASN A 1 270 ? 19.831 1.793 0.569 1.00 71.25 270 ASN A O 1
ATOM 2142 N N . PRO A 1 271 ? 19.783 -0.447 0.861 1.00 80.38 271 PRO A N 1
ATOM 2143 C CA . PRO A 1 271 ? 18.424 -0.468 1.398 1.00 80.38 271 PRO A CA 1
ATOM 2144 C C . PRO A 1 271 ? 18.310 0.373 2.673 1.00 80.38 271 PRO A C 1
ATOM 2146 O O . PRO A 1 271 ? 19.172 0.303 3.558 1.00 80.38 271 PRO A O 1
ATOM 2149 N N . ILE A 1 272 ? 17.228 1.143 2.796 1.00 84.69 272 ILE A N 1
ATOM 2150 C CA . ILE A 1 272 ? 16.935 1.943 3.993 1.00 84.69 272 ILE A CA 1
ATOM 2151 C C . ILE A 1 272 ? 15.711 1.374 4.702 1.00 84.69 272 ILE A C 1
ATOM 2153 O O . ILE A 1 272 ? 14.572 1.733 4.432 1.00 84.69 272 ILE A O 1
ATOM 2157 N N . ASN A 1 273 ? 15.940 0.478 5.655 1.00 89.06 273 ASN A N 1
ATOM 2158 C CA . ASN A 1 273 ? 14.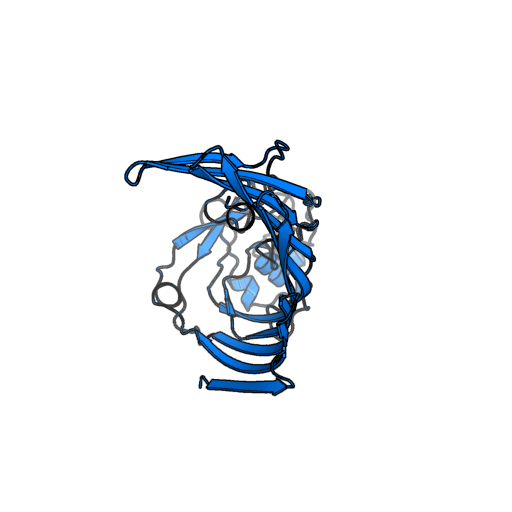853 -0.121 6.426 1.00 89.06 273 ASN A CA 1
ATOM 2159 C C . ASN A 1 273 ? 14.255 0.888 7.413 1.00 89.06 273 ASN A C 1
ATOM 2161 O O . ASN A 1 273 ? 14.977 1.645 8.071 1.00 89.06 273 ASN A O 1
ATOM 2165 N N . PHE A 1 274 ? 12.934 0.860 7.571 1.00 89.38 274 PHE A N 1
ATOM 2166 C CA . PHE A 1 274 ? 12.263 1.616 8.619 1.00 89.38 274 PHE A CA 1
ATOM 2167 C C . PHE A 1 274 ? 12.088 0.726 9.839 1.00 89.38 274 PHE A C 1
ATOM 2169 O O . PHE A 1 274 ? 11.462 -0.328 9.778 1.00 89.38 274 PHE A O 1
ATOM 2176 N N . ASN A 1 275 ? 12.627 1.167 10.971 1.00 90.94 275 ASN A N 1
ATOM 2177 C CA . ASN A 1 275 ? 12.373 0.516 12.251 1.00 90.94 275 ASN A CA 1
ATOM 2178 C C . ASN A 1 275 ? 10.929 0.757 12.689 1.00 90.94 275 ASN A C 1
ATOM 2180 O O . ASN A 1 275 ? 10.350 1.779 12.337 1.00 90.94 275 ASN A O 1
ATOM 2184 N N . SER A 1 276 ? 10.384 -0.124 13.527 1.00 92.69 276 SER A N 1
ATOM 2185 C CA . SER A 1 276 ? 9.073 0.094 14.139 1.00 92.69 276 SER A CA 1
ATOM 2186 C C . SER A 1 276 ? 9.054 1.382 14.968 1.00 92.69 276 SER A C 1
ATOM 2188 O O . SER A 1 276 ? 10.050 1.712 15.628 1.00 92.69 276 SER A O 1
ATOM 2190 N N . PHE A 1 277 ? 7.929 2.088 15.002 1.00 90.44 277 PHE A N 1
ATOM 2191 C CA . PHE A 1 277 ? 7.804 3.329 15.765 1.00 90.44 277 PHE A CA 1
ATOM 2192 C C . PHE A 1 277 ? 6.407 3.529 16.349 1.00 90.44 277 PHE A C 1
ATOM 2194 O O . PHE A 1 277 ? 5.436 2.882 15.959 1.00 90.44 277 PHE A O 1
ATOM 2201 N N . TYR A 1 278 ? 6.340 4.450 17.310 1.00 91.94 278 TYR A N 1
ATOM 2202 C CA . TYR A 1 278 ? 5.119 4.834 17.998 1.00 91.94 278 TYR A CA 1
ATOM 2203 C C . TYR A 1 278 ? 4.888 6.337 17.863 1.00 91.94 278 TYR A C 1
ATOM 2205 O O . TYR A 1 278 ? 5.828 7.120 18.010 1.00 91.94 278 TYR A O 1
ATOM 2213 N N . TYR A 1 279 ? 3.634 6.723 17.654 1.00 92.44 279 TYR A N 1
ATOM 2214 C CA . TYR A 1 279 ? 3.158 8.095 17.780 1.00 92.44 279 TYR A CA 1
ATOM 2215 C C . TYR A 1 279 ? 2.201 8.185 18.958 1.00 92.44 279 TYR A C 1
ATOM 2217 O O . TYR A 1 279 ? 1.261 7.398 19.051 1.00 92.44 279 TYR A O 1
ATOM 2225 N N . LEU A 1 280 ? 2.455 9.136 19.854 1.00 94.94 280 LEU A N 1
ATOM 2226 C CA . LEU A 1 280 ? 1.561 9.457 20.958 1.00 94.94 280 LEU A CA 1
ATOM 2227 C C . LEU A 1 280 ? 0.969 10.840 20.714 1.00 94.94 280 LEU A C 1
ATOM 2229 O O . LEU A 1 280 ? 1.693 11.834 20.748 1.00 94.94 280 LEU A O 1
ATOM 2233 N N . ASP A 1 281 ? -0.337 10.879 20.502 1.00 95.50 281 ASP A N 1
ATOM 2234 C CA . ASP A 1 281 ? -1.103 12.092 20.257 1.00 95.50 281 ASP A CA 1
ATOM 2235 C C . ASP A 1 281 ? -2.062 12.323 21.442 1.00 95.50 281 ASP A C 1
ATOM 2237 O O . ASP A 1 281 ? -2.663 11.379 21.965 1.00 95.50 281 ASP A O 1
ATOM 2241 N N . MET A 1 282 ? -2.211 13.573 21.884 1.00 96.56 282 MET A N 1
ATOM 2242 C CA . MET A 1 282 ? -3.183 13.977 22.905 1.00 96.56 282 MET A CA 1
ATOM 2243 C C . MET A 1 282 ? -4.092 15.060 22.341 1.00 96.56 282 MET A C 1
ATOM 2245 O O . MET A 1 282 ? -3.618 16.017 21.738 1.00 96.56 282 MET A O 1
ATOM 2249 N N . ASN A 1 283 ? -5.386 14.954 22.617 1.00 97.06 283 ASN A N 1
ATOM 2250 C CA . ASN A 1 283 ? -6.340 16.034 22.409 1.00 97.06 283 ASN A CA 1
ATOM 2251 C C . ASN A 1 283 ? -7.158 16.252 23.680 1.00 97.06 283 ASN A C 1
ATOM 2253 O O . ASN A 1 283 ? -7.610 15.293 24.295 1.00 97.06 283 ASN A O 1
ATOM 2257 N N . PHE A 1 284 ? -7.376 17.500 24.049 1.00 97.19 284 PHE A N 1
ATOM 2258 C CA . PHE A 1 284 ? -8.235 17.925 25.140 1.00 97.19 284 PHE A CA 1
ATOM 2259 C C . PHE A 1 284 ? -9.300 18.865 24.583 1.00 97.19 284 PHE A C 1
ATOM 2261 O O . PHE A 1 284 ? -8.988 19.735 23.774 1.00 97.19 284 PHE A O 1
ATOM 2268 N N . SER A 1 285 ? -10.542 18.709 25.025 1.00 96.69 285 SER A N 1
ATOM 2269 C CA . SER A 1 285 ? -11.646 19.608 24.694 1.00 96.69 285 SER A CA 1
ATOM 2270 C C . SER A 1 285 ? -12.495 19.872 25.928 1.00 96.69 285 SER A C 1
ATOM 2272 O O . SER A 1 285 ? -12.712 18.962 26.726 1.00 96.69 285 SER A O 1
ATOM 2274 N N . VAL A 1 286 ? -12.995 21.094 26.076 1.00 96.50 286 VAL A N 1
ATOM 2275 C CA . VAL A 1 286 ? -13.983 21.458 27.095 1.00 96.50 286 VAL A CA 1
ATOM 2276 C C . VAL A 1 286 ? -15.059 22.346 26.485 1.00 96.50 286 VAL A C 1
ATOM 2278 O O . VAL A 1 286 ? -14.755 23.348 25.832 1.00 96.50 286 VAL A O 1
ATOM 2281 N N . ASP A 1 287 ? -16.309 21.972 26.724 1.00 94.62 287 ASP A N 1
ATOM 2282 C CA . ASP A 1 287 ? -17.489 22.710 26.296 1.00 94.62 287 ASP A CA 1
ATOM 2283 C C . ASP A 1 287 ? -17.875 23.682 27.412 1.00 94.62 287 ASP A C 1
ATOM 2285 O O . ASP A 1 287 ? -18.216 23.276 28.526 1.00 94.62 287 ASP A O 1
ATOM 2289 N N . LEU A 1 288 ? -17.737 24.980 27.136 1.00 88.25 288 LEU A N 1
ATOM 2290 C CA . LEU A 1 288 ? -17.964 26.058 28.094 1.00 88.25 288 LEU A CA 1
ATOM 2291 C C . LEU A 1 288 ? -19.453 26.458 28.109 1.00 88.25 288 LEU A C 1
ATOM 2293 O O . LEU A 1 288 ? -20.325 25.624 28.334 1.00 88.25 288 LEU A O 1
ATOM 2297 N N . VAL A 1 289 ? -19.765 27.743 27.929 1.00 88.06 289 VAL A N 1
ATOM 2298 C CA . VAL A 1 289 ? -21.138 28.265 27.810 1.00 88.06 289 VAL A CA 1
ATOM 2299 C C . VAL A 1 289 ? -21.421 28.685 26.369 1.00 88.06 289 VAL A C 1
ATOM 2301 O O . VAL A 1 289 ? -20.485 29.006 25.640 1.00 88.06 289 VAL A O 1
ATOM 2304 N N . ASP A 1 290 ? -22.701 28.722 25.991 1.00 78.44 290 ASP A N 1
ATOM 2305 C CA . ASP A 1 290 ? -23.203 29.358 24.762 1.00 78.44 290 ASP A CA 1
ATOM 2306 C C . ASP A 1 290 ? -22.446 28.952 23.482 1.00 78.44 290 ASP A C 1
ATOM 2308 O O . ASP A 1 290 ? -21.914 29.798 22.764 1.00 78.44 290 ASP A O 1
ATOM 2312 N N . ASP A 1 291 ? -22.379 27.643 23.212 1.00 81.75 291 ASP A N 1
ATOM 2313 C CA . ASP A 1 291 ? -21.748 27.057 22.015 1.00 81.75 291 ASP A CA 1
ATOM 2314 C C . ASP A 1 291 ? -20.232 27.325 21.874 1.00 81.75 291 ASP A C 1
ATOM 2316 O O . ASP A 1 291 ? -19.655 27.157 20.797 1.00 81.75 291 ASP A O 1
ATOM 2320 N N . ILE A 1 292 ? -19.552 27.719 22.956 1.00 91.81 292 ILE A N 1
ATOM 2321 C CA . ILE A 1 292 ? -18.095 27.895 22.971 1.00 91.81 292 ILE A CA 1
ATOM 2322 C C . ILE A 1 292 ? -17.416 26.598 23.423 1.00 91.81 292 ILE A C 1
ATOM 2324 O O . ILE A 1 292 ? -17.498 26.219 24.590 1.00 91.81 292 ILE A O 1
ATOM 2328 N N . SER A 1 293 ? -16.652 25.973 22.527 1.00 92.69 293 SER A N 1
ATOM 2329 C CA . SER A 1 293 ? -15.743 24.862 22.840 1.00 92.69 293 SER A CA 1
ATOM 2330 C C . SER A 1 293 ? -14.284 25.314 22.754 1.00 92.69 293 SER A C 1
ATOM 2332 O O . SER A 1 293 ? -13.881 25.924 21.760 1.00 92.69 293 SER A O 1
ATOM 2334 N N . LEU A 1 294 ? -13.469 24.982 23.755 1.00 94.50 294 LEU A N 1
ATOM 2335 C CA . LEU A 1 294 ? -12.017 25.153 23.695 1.00 94.50 294 LEU A CA 1
ATOM 2336 C C . LEU A 1 294 ? -11.357 23.790 23.492 1.00 94.50 294 LEU A C 1
ATOM 2338 O O . LEU A 1 294 ? -11.535 22.901 24.320 1.00 94.50 294 LEU A O 1
ATOM 2342 N N . SER A 1 295 ? -10.536 23.657 22.450 1.00 95.50 295 SER A N 1
ATOM 2343 C CA . SER A 1 295 ? -9.744 22.453 22.194 1.00 95.50 295 SER A CA 1
ATOM 2344 C C . SER A 1 295 ? -8.250 22.750 22.144 1.00 95.50 295 SER A C 1
ATOM 2346 O O . SER A 1 295 ? -7.822 23.759 21.582 1.00 95.50 295 SER A O 1
ATOM 2348 N N . PHE A 1 296 ? -7.451 21.836 22.677 1.00 96.38 296 PHE A N 1
ATOM 2349 C CA . PHE A 1 296 ? -5.998 21.869 22.633 1.00 96.38 296 PHE A CA 1
ATOM 2350 C C . PHE A 1 296 ? -5.469 20.477 22.294 1.00 96.38 296 PHE A C 1
ATOM 2352 O O . PHE A 1 296 ? -5.830 19.506 22.952 1.00 96.38 296 PHE A O 1
ATOM 2359 N N . GLY A 1 297 ? -4.586 20.383 21.301 1.00 95.38 297 GLY A N 1
ATOM 2360 C CA . GLY A 1 297 ? -3.995 19.119 20.874 1.00 95.38 297 GLY A CA 1
ATOM 2361 C C . GLY A 1 297 ? -2.481 19.206 20.745 1.00 95.38 297 GLY A C 1
ATOM 2362 O O . GLY A 1 297 ? -1.941 20.235 20.338 1.00 95.38 297 GLY A O 1
ATOM 2363 N N . ILE A 1 298 ? -1.804 18.109 21.080 1.00 94.44 298 ILE A N 1
ATOM 2364 C CA . ILE A 1 298 ? -0.382 17.900 20.819 1.00 94.44 298 ILE A CA 1
ATOM 2365 C C . ILE A 1 298 ? -0.253 16.597 20.043 1.00 94.44 298 ILE A C 1
ATOM 2367 O O . ILE A 1 298 ? -0.555 15.523 20.566 1.00 94.44 298 ILE A O 1
ATOM 2371 N N . ASN A 1 299 ? 0.233 16.699 18.813 1.00 90.56 299 ASN A N 1
ATOM 2372 C CA . ASN A 1 299 ? 0.589 15.536 18.014 1.00 90.56 299 ASN A CA 1
ATOM 2373 C C . ASN A 1 299 ? 2.045 15.165 18.286 1.00 90.56 299 ASN A C 1
ATOM 2375 O O . ASN A 1 299 ? 2.887 16.048 18.453 1.00 90.56 299 ASN A O 1
ATOM 2379 N N . ASN A 1 300 ? 2.339 13.868 18.288 1.00 88.25 300 ASN A N 1
ATOM 2380 C CA . ASN A 1 300 ? 3.681 13.323 18.415 1.00 88.25 300 ASN A CA 1
ATOM 2381 C C . ASN A 1 300 ? 4.434 13.847 19.653 1.00 88.25 300 ASN A C 1
ATOM 2383 O O . ASN A 1 300 ? 5.539 14.372 19.557 1.00 88.25 300 ASN A O 1
ATOM 2387 N N . ILE A 1 301 ? 3.843 13.673 20.839 1.00 91.88 301 ILE A N 1
ATOM 2388 C CA . ILE A 1 301 ? 4.402 14.109 22.135 1.00 91.88 301 ILE A CA 1
ATOM 2389 C C . ILE A 1 301 ? 5.822 13.574 22.369 1.00 91.88 301 ILE A C 1
ATOM 2391 O O . ILE A 1 301 ? 6.620 14.197 23.064 1.00 91.88 301 ILE A O 1
ATOM 2395 N N . LEU A 1 302 ? 6.138 12.412 21.793 1.00 89.94 302 LEU A N 1
ATOM 2396 C CA . LEU A 1 302 ? 7.443 11.761 21.912 1.00 89.94 302 LEU A CA 1
ATOM 2397 C C . LEU A 1 302 ? 8.490 12.298 20.920 1.00 89.94 302 LEU A C 1
ATOM 2399 O O . LEU A 1 302 ? 9.589 11.749 20.871 1.00 89.94 302 LEU A O 1
ATOM 2403 N N . ASP A 1 303 ? 8.149 13.324 20.132 1.00 88.31 303 ASP A N 1
ATOM 2404 C CA . ASP A 1 303 ? 9.013 13.973 19.137 1.00 88.31 303 ASP A CA 1
ATOM 2405 C C . ASP A 1 303 ? 9.692 12.969 18.189 1.00 88.31 303 ASP A C 1
ATOM 2407 O O . ASP A 1 303 ? 10.889 13.010 17.888 1.00 88.31 303 ASP A O 1
ATOM 2411 N N . LYS A 1 304 ? 8.919 11.973 17.743 1.00 84.56 304 LYS A N 1
ATOM 2412 C CA . LYS A 1 304 ? 9.423 10.941 16.847 1.00 84.56 304 LYS A CA 1
ATOM 2413 C C . LYS A 1 304 ? 9.399 11.445 15.412 1.00 84.56 304 LYS A C 1
ATOM 2415 O O . LYS A 1 304 ? 8.335 11.594 14.820 1.00 84.56 304 LYS A O 1
ATOM 2420 N N . ASN A 1 305 ? 10.567 11.667 14.823 1.00 82.75 305 ASN A N 1
ATOM 2421 C CA . ASN A 1 305 ? 10.622 12.000 13.404 1.00 82.75 305 ASN A CA 1
ATOM 2422 C C . ASN A 1 305 ? 10.089 10.839 12.549 1.00 82.75 305 ASN A C 1
ATOM 2424 O O . ASN A 1 305 ? 10.443 9.683 12.824 1.00 82.75 305 ASN A O 1
ATOM 2428 N N . PRO A 1 306 ? 9.269 11.128 11.522 1.00 75.25 306 PRO A N 1
ATOM 2429 C CA . PRO A 1 306 ? 8.917 10.127 10.529 1.00 75.25 306 PRO A CA 1
ATOM 2430 C C . PRO A 1 306 ? 10.177 9.554 9.874 1.00 75.25 306 PRO A C 1
ATOM 2432 O O . PRO A 1 306 ? 11.173 10.274 9.728 1.00 75.25 306 PRO A O 1
ATOM 2435 N N . PRO A 1 307 ? 10.160 8.270 9.480 1.00 75.50 307 PRO A N 1
ATOM 2436 C CA . PRO A 1 307 ? 11.281 7.691 8.766 1.00 75.50 307 PRO A CA 1
ATOM 2437 C C . PRO A 1 307 ? 11.505 8.453 7.458 1.00 75.50 307 PRO A C 1
ATOM 2439 O O . PRO A 1 307 ? 10.572 8.681 6.684 1.00 75.50 307 PRO A O 1
ATOM 2442 N N . LEU A 1 308 ? 12.754 8.858 7.242 1.00 73.06 308 LEU A N 1
ATOM 2443 C CA . LEU A 1 308 ? 13.177 9.443 5.981 1.00 73.06 308 LEU A CA 1
ATOM 2444 C C . LEU A 1 308 ? 13.442 8.306 5.000 1.00 73.06 308 LEU A C 1
ATOM 2446 O O . LEU A 1 308 ? 14.196 7.384 5.318 1.00 73.06 308 LEU A O 1
ATOM 2450 N N . ASN A 1 309 ? 12.835 8.374 3.823 1.00 64.62 309 ASN A N 1
ATOM 2451 C CA . ASN A 1 309 ? 13.226 7.503 2.723 1.00 64.62 309 ASN A CA 1
ATOM 2452 C C . ASN A 1 309 ? 14.585 7.962 2.154 1.00 64.62 309 ASN A C 1
ATOM 2454 O O . ASN A 1 309 ? 15.058 9.079 2.387 1.00 64.62 309 ASN A O 1
ATOM 2458 N N . GLY A 1 310 ? 15.269 7.044 1.478 1.00 58.97 310 GLY A N 1
ATOM 2459 C CA . GLY A 1 310 ? 16.564 7.299 0.857 1.00 58.97 310 GLY A CA 1
ATOM 2460 C C . GLY A 1 310 ? 16.526 8.225 -0.347 1.00 58.97 310 GLY A C 1
ATOM 2461 O O . GLY A 1 310 ? 15.502 8.788 -0.701 1.00 58.97 310 GLY A O 1
ATOM 2462 N N . LYS A 1 311 ? 17.670 8.332 -1.030 1.00 51.00 311 LYS A N 1
ATOM 2463 C CA . LYS A 1 311 ? 17.803 9.072 -2.298 1.00 51.00 311 LYS A CA 1
ATOM 2464 C C . LYS A 1 311 ? 17.111 8.397 -3.496 1.00 51.00 311 LYS A C 1
ATOM 2466 O O . LYS A 1 311 ? 16.967 9.043 -4.525 1.00 51.00 311 LYS A O 1
ATOM 2471 N N . SER A 1 312 ? 16.687 7.145 -3.356 1.00 52.34 312 SER A N 1
ATOM 2472 C CA . SER A 1 312 ? 16.205 6.265 -4.427 1.00 52.34 312 SER A CA 1
ATOM 2473 C C . SER A 1 312 ? 14.690 6.067 -4.368 1.00 52.34 312 SER A C 1
ATOM 2475 O O . SER A 1 312 ? 14.211 4.998 -4.000 1.00 52.34 312 SER A O 1
ATOM 2477 N N . ILE A 1 313 ? 13.923 7.124 -4.646 1.00 55.03 313 ILE A N 1
ATOM 2478 C CA . ILE A 1 313 ? 12.468 7.122 -4.434 1.00 55.03 313 ILE A CA 1
ATOM 2479 C C . ILE A 1 313 ? 11.745 6.943 -5.765 1.00 55.03 313 ILE A C 1
ATOM 2481 O O . ILE A 1 313 ? 11.475 7.923 -6.457 1.00 55.03 313 ILE A O 1
ATOM 2485 N N . ASP A 1 314 ? 11.375 5.717 -6.122 1.00 51.53 314 ASP A N 1
ATOM 2486 C CA . ASP A 1 314 ? 10.677 5.483 -7.391 1.00 51.53 314 ASP A CA 1
ATOM 2487 C C . ASP A 1 314 ? 9.155 5.733 -7.278 1.00 51.53 314 ASP A C 1
ATOM 2489 O O . ASP A 1 314 ? 8.498 6.052 -8.275 1.00 51.53 314 ASP A O 1
ATOM 2493 N N . TYR A 1 315 ? 8.581 5.659 -6.064 1.00 48.31 315 TYR A N 1
ATOM 2494 C CA . TYR A 1 315 ? 7.184 6.034 -5.804 1.00 48.31 315 TYR A CA 1
ATOM 2495 C C . TYR A 1 315 ? 6.947 6.610 -4.396 1.00 48.31 315 TYR A C 1
ATOM 2497 O O . TYR A 1 315 ? 6.584 5.906 -3.457 1.00 48.31 315 TYR A O 1
ATOM 2505 N N . VAL A 1 316 ? 7.019 7.940 -4.279 1.00 47.81 316 VAL A N 1
ATOM 2506 C CA . VAL A 1 316 ? 6.315 8.693 -3.230 1.00 47.81 316 VAL A CA 1
ATOM 2507 C C . VAL A 1 316 ? 5.478 9.782 -3.885 1.00 47.81 316 VAL A C 1
ATOM 2509 O O . VAL A 1 316 ? 6.022 10.572 -4.664 1.00 47.81 316 VAL A O 1
ATOM 2512 N N . PRO A 1 317 ? 4.171 9.880 -3.576 1.00 44.28 317 PRO A N 1
ATOM 2513 C CA . PRO A 1 317 ? 3.361 11.003 -4.023 1.00 44.28 317 PRO A CA 1
ATOM 2514 C C . PRO A 1 317 ? 4.038 12.336 -3.661 1.00 44.28 317 PRO A C 1
ATOM 2516 O O . PRO A 1 317 ? 4.167 12.680 -2.489 1.00 44.28 317 PRO A O 1
ATOM 2519 N N . GLY A 1 318 ? 4.484 13.080 -4.678 1.00 41.75 318 GLY A N 1
ATOM 2520 C CA . GLY A 1 318 ? 5.023 14.433 -4.523 1.00 41.75 318 GLY A CA 1
ATOM 2521 C C . GLY A 1 318 ? 6.524 14.566 -4.238 1.00 41.75 318 GLY A C 1
ATOM 2522 O O . GLY A 1 318 ? 6.914 15.632 -3.770 1.00 41.75 318 GLY A O 1
ATOM 2523 N N . ASN A 1 319 ? 7.365 13.555 -4.515 1.00 49.00 319 ASN A N 1
ATOM 2524 C CA . ASN A 1 319 ? 8.815 13.601 -4.222 1.00 49.00 319 ASN A CA 1
ATOM 2525 C C . ASN A 1 319 ? 9.104 13.960 -2.751 1.00 49.00 319 ASN A C 1
ATOM 2527 O O . ASN A 1 319 ? 10.030 14.713 -2.447 1.00 49.00 319 ASN A O 1
ATOM 2531 N N . ALA A 1 320 ? 8.257 13.487 -1.836 1.00 50.69 320 ALA A N 1
ATOM 2532 C CA . ALA A 1 320 ? 8.455 13.724 -0.420 1.00 50.69 320 ALA A CA 1
ATOM 2533 C C . ALA A 1 320 ? 9.542 12.785 0.120 1.00 50.69 320 ALA A C 1
ATOM 2535 O O . ALA A 1 320 ? 9.606 11.608 -0.239 1.00 50.69 320 ALA A O 1
ATOM 2536 N N . ASN A 1 321 ? 10.356 13.301 1.042 1.00 60.22 321 ASN A N 1
ATOM 2537 C CA . ASN A 1 321 ? 11.390 12.520 1.727 1.00 60.22 321 ASN A CA 1
ATOM 2538 C C . ASN A 1 321 ? 10.806 11.545 2.777 1.00 60.22 321 ASN A C 1
ATOM 2540 O O . ASN A 1 321 ? 11.512 11.061 3.658 1.00 60.22 321 ASN A O 1
ATOM 2544 N N . THR A 1 322 ? 9.494 11.330 2.753 1.00 60.56 322 THR A N 1
ATOM 2545 C CA . THR A 1 322 ? 8.715 10.577 3.730 1.00 60.56 322 THR A CA 1
ATOM 2546 C C . THR A 1 322 ? 7.410 10.108 3.058 1.00 60.56 322 THR A C 1
ATOM 2548 O O . THR A 1 322 ? 7.002 10.698 2.062 1.00 60.56 322 THR A O 1
ATOM 2551 N N . TYR A 1 323 ? 6.725 9.078 3.578 1.00 62.69 323 TYR A N 1
ATOM 2552 C CA . TYR A 1 323 ? 5.457 8.552 3.027 1.00 62.69 323 TYR A CA 1
ATOM 2553 C C . TYR A 1 323 ? 4.19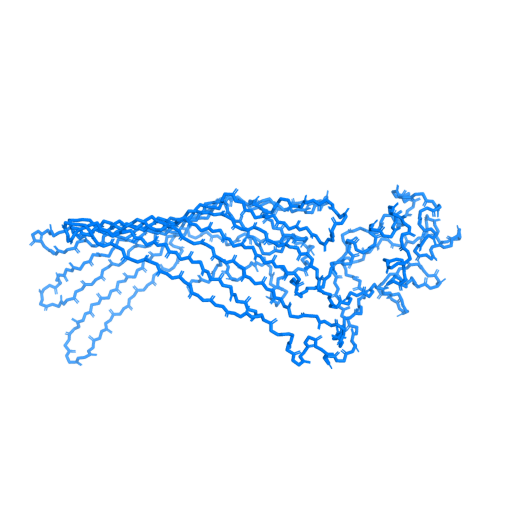9 9.185 3.662 1.00 62.69 323 TYR A C 1
ATOM 2555 O O . TYR A 1 323 ? 3.741 8.689 4.696 1.00 62.69 323 TYR A O 1
ATOM 2563 N N . PRO A 1 324 ? 3.574 10.235 3.077 1.00 54.16 324 PRO A N 1
ATOM 2564 C CA . PRO A 1 324 ? 2.510 10.999 3.741 1.00 54.16 324 PRO A CA 1
ATOM 2565 C C . PRO A 1 324 ? 1.315 10.123 4.108 1.00 54.16 324 PRO A C 1
ATOM 2567 O O . PRO A 1 324 ? 0.804 10.226 5.212 1.00 54.16 324 PRO A O 1
ATOM 2570 N N . SER A 1 325 ? 0.929 9.182 3.244 1.00 53.47 325 SER A N 1
ATOM 2571 C CA . SER A 1 325 ? -0.208 8.275 3.459 1.00 53.47 325 SER A CA 1
ATOM 2572 C C . SER A 1 325 ? -0.109 7.402 4.716 1.00 53.47 325 SER A C 1
ATOM 2574 O O . SER A 1 325 ? -1.129 6.910 5.182 1.00 53.47 325 SER A O 1
ATOM 2576 N N . ILE A 1 326 ? 1.092 7.215 5.271 1.00 55.59 326 ILE A N 1
ATOM 2577 C CA . ILE A 1 326 ? 1.336 6.441 6.500 1.00 55.59 326 ILE A CA 1
ATOM 2578 C C . ILE A 1 326 ? 1.512 7.371 7.714 1.00 55.59 326 ILE A C 1
ATOM 2580 O O . ILE A 1 326 ? 1.397 6.946 8.862 1.00 55.59 326 ILE A O 1
ATOM 2584 N N . MET A 1 327 ? 1.751 8.662 7.469 1.00 50.28 327 MET A N 1
ATOM 2585 C CA . MET A 1 327 ? 2.122 9.647 8.488 1.00 50.28 327 MET A CA 1
ATOM 2586 C C . MET A 1 327 ? 1.140 10.819 8.578 1.00 50.28 327 MET A C 1
ATOM 2588 O O . MET A 1 327 ? 1.436 11.785 9.276 1.00 50.28 327 MET A O 1
ATOM 2592 N N . ILE A 1 328 ? -0.005 10.776 7.881 1.00 37.59 328 ILE A N 1
ATOM 2593 C CA . ILE A 1 328 ? -1.054 11.782 8.075 1.00 37.59 328 ILE A CA 1
ATOM 2594 C C . ILE A 1 328 ? -1.495 11.694 9.544 1.00 37.59 328 ILE A C 1
ATOM 2596 O O . ILE A 1 328 ? -1.858 10.627 10.058 1.00 37.59 328 ILE A O 1
ATOM 2600 N N . HIS A 1 329 ? -1.329 12.828 10.218 1.00 36.81 329 HIS A N 1
ATOM 2601 C CA . HIS A 1 329 ? -1.823 13.136 11.551 1.00 36.81 329 HIS A CA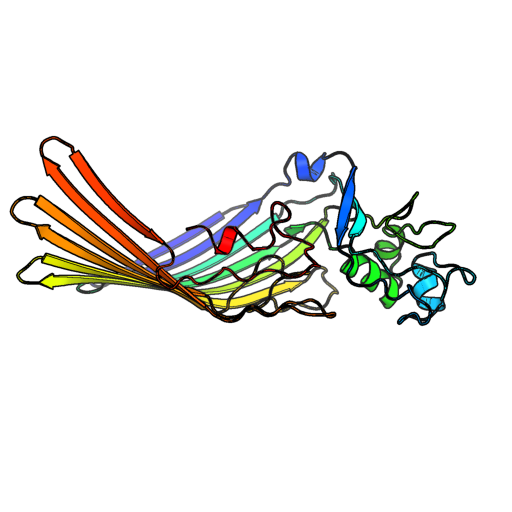 1
ATOM 2602 C C . HIS A 1 329 ? -3.218 13.737 11.450 1.00 36.81 329 HIS A C 1
ATOM 2604 O O . HIS A 1 329 ? -3.442 14.524 10.499 1.00 36.81 329 HIS A O 1
#

pLDDT: mean 89.14, std 11.93, range [36.81, 98.62]

Radius of gyration: 25.64 Å; chains: 1; bounding box: 63×46×69 Å

Sequence (329 aa):
MTYDFGIVQLFDDKYTFKFSHQRAIRMPDINDLYSPYRVSQAFLDSDPCSGANPIKSLNECSRTGVTALQYGNIQNERDQINTLIGGDVGLKPETATTNSLSFIYSKEIELELDFYSILIKDKIDSPQASFILNSCLESGDAYFCDLIQRNTTTGTFYEGIGKISRPSLNVSSQEILGLDVRITKNLPMSFGEIRLTNFFSYLHKNNIKLFPNSSVNECKGKYENICGLPSPEIQNILSLNFIYKISNFDASTNLSLRYLDSVEDSNLTNPINFNSFYYLDMNFSVDLVDDISLSFGINNILDKNPPLNGKSIDYVPGNANTYPSIMIH

Foldseek 3Di:
DWDKDKDWDDDPNFKIKIKIKTKDKADQDCFQAFFDKDKDKFFDPWQQQDAQDRVADPVLLVLLVDDPVQRSQAHIDPRIFIEIEGHHNPQDIKMKIKIKIWMFGDDQKTKIKIKMKIKIFLDWDWAHQNCLSVCCSPPVDPVSSVQFDADPPRRGGHDDPGYGYTYTTRFWMWIWIWMWMWMWHWDDDPFWIKIKIKIKIATPFTWTAGDPPGDIDTLELEDDHRNHDHHFRMKMKIKIWTWGDDVPKTKIKIKIKIKGAKHWYPDPPPTDIGHIDIKIKMKMWIDDPDRDIDIDIDTRPVPDDADFGDSNPRDAVPPDRHRCVVVPD

=== Feature glossary ===
Key to the feature types in this record:

pLDDT. pLDDT is the predicted lDDT-Cα score: AlphaFold's confidence that the local environment of each residue (all inter-atomic distances within 15 Å) is correctly placed. It is a per-residue number between 0 and 100, with higher meaning more reliable.

Radius of gyration, Cα contacts, bounding box. The geometric summary reports three shape descriptors. Rg (radius of gyration) measures how spread out the Cα atoms are about their centre of mass; compact globular proteins have small Rg, elongated or unfolded ones large. Cα contacts (<8 Å, |i−j|>4) count long-range residue pairs in spatial proximity — high for tightly packed folds, near zero for rods or random coil. The bounding-box extents give the protein's footprint along x, y, z in Å.

Backbone torsions (φ/ψ). Backbone dihedral angles. Every residue except chain termini has a φ (preceding-C → N → Cα → C) and a ψ (N → Cα → C → next-N). They are reported in degrees following the IUPAC sign convention. Secondary structure is essentially a statement about which (φ, ψ) basin each residue occupies.

Contact-map, Ramachandran, and PAE plots. Plot images: a contact map (which residues are close in 3D, as an N×N binary image), a Ramachandran scatter (backbone torsion angles, revealing secondary-structure composition at a glance), and — for AlphaFold structures — a PAE heatmap (pairwise prediction confidence).

Predicted aligned error. Predicted Aligned Error (PAE) is an AlphaFold confidence matrix: entry (i, j) is the expected error in the position of residue j, in ångströms, when the prediction is superimposed on the true structure at residue i. Low PAE within a block of residues means that block is internally rigid and well-predicted; high PAE between two blocks means their relative placement is uncertain even if each block individually is confident.

Secondary structure (3-state, P-SEA). Three-state secondary structure (P-SEA) collapses the eight DSSP classes into helix (a), strand (b), and coil (c). P-SEA assigns these from Cα geometry alone — distances and angles — without requiring backbone oxygens, so it works on any Cα trace.

Solvent-accessible surface area. Solvent-accessible surface area (SASA) is the area in Å² traced out by the centre of a 1.4 Å probe sphere (a water molecule) rolled over the protein's van der Waals surface (Shrake–Rupley / Lee–Richards construction). Buried residues have near-zero SASA; fully exposed residues can exceed 200 Å². The total SASA scales roughly with the number of surface residues.

Foldseek 3Di. The Foldseek 3Di string encodes local tertiary geometry as a 20-letter alphabet — one character per residue — derived from the relative positions of nearby Cα atoms. Unlike the amino-acid sequence, 3Di is a direct function of the 3D structure, so two proteins with the same fold have similar 3Di strings even at low sequence identity.

B-factor. For experimental (PDB) structures, the B-factor (temperature factor) quantifies the positional spread of each atom in the crystal — a combination of thermal vibration and static disorder — in units of Å². High B-factors mark flexible loops or poorly resolved regions; low B-factors mark the rigid, well-ordered core.

mmCIF coordinates. The mmCIF block holds the 3D Cartesian coordinates of each backbone atom (N, Cα, C, O) in ångströms. mmCIF is the PDB's canonical archive format — a tagged-loop text representation of the atomic model.

InterPro / GO / CATH / organism. Functional annotations link the protein to curated databases. InterPro entries identify conserved domains and families by matching the sequence against member-database signatures (Pfam, PROSITE, CDD, …). Gene Ontology (GO) terms describe molecular function, biological process, and cellular component in a controlled vocabulary. CATH places the structure in a hierarchical fold classification (Class/Architecture/Topology/Homologous-superfamily). The organism is the source species.

Rendered structure images. Structure images are PyMOL renders from six orthogonal camera directions. Cartoon representation draws helices as coils and strands as arrows; sticks shows the backbone as bonds; surface shows the solvent-excluded envelope. Rainbow coloring maps sequence position to hue (blue→red, N→C); chain coloring assigns a distinct color per polypeptide.

Sequence. This is the polypeptide sequence — one letter per residue, N-terminus first. Length ranges from a few dozen residues for small domains to over a thousand for large multi-domain proteins.

Secondary structure (8-state, DSSP). The SS8 string is DSSP's per-residue secondary-structure call. α-helix (H) means an i→i+4 H-bond ladder; β-strand (E) means the residue participates in a β-sheet; 3₁₀ (G) and π (I) are tighter and wider helices; T/S are turns/bends; '-' is loop.

Nearest PDB structures. Structural nearest neighbors (via Foldseek easy-search vs the PDB). Reported per hit: target PDB id, E-value, and alignment TM-score. A TM-score above ~0.5 is the conventional threshold for 'same fold'.